Protein AF-A0A2E0QXT0-F1 (afdb_monomer_lite)

pLDDT: mean 89.44, std 15.78, range [39.28, 98.75]

Secondary structure (DSSP, 8-state):
-PPPPPHHHHHHHHHHHHHHHT------EEEEEEEETTEEEEEEEETTT--EEEEPGGGS-HHHHHTPEEP-HHHHHHHHHHHHHHHHHHHHHHHHHHHHHHHHHHHHHTTSHHHHHHHHHHHHHTTTB-TTTSSSB--EEEES-STTTTS--GGGEEEE-HHHHHHHH-TTS--------------S-PPP-

Foldseek 3Di:
DPPPQDPVNLVVVLVVVLCVVLPDPLPAWAWAWDDDPVGIWTWTARQQQRDIDTDDPVVDDPVSVVPHHHRDPVNNVVSVVVSVVSSVVSVVVVVVVVVVVVVVVLVVLCPDPVVVVLFVVQCVVVVQAAPPPSPDGFPGKDACDPPQVVNDDSVSIGGHDPVVNCCVVPVPPDDDPDPPPDDPPPDPDDDDD

Structure (mmCIF, N/CA/C/O backbone):
data_AF-A0A2E0QXT0-F1
#
_entry.id   AF-A0A2E0QXT0-F1
#
loop_
_atom_site.group_PDB
_atom_site.id
_atom_site.type_symbol
_atom_site.label_atom_id
_atom_site.label_alt_id
_atom_site.label_comp_id
_atom_site.label_asym_id
_atom_site.label_entity_id
_atom_site.label_seq_id
_atom_site.pdbx_PDB_ins_code
_atom_site.Cartn_x
_atom_site.Cartn_y
_atom_site.Cartn_z
_atom_site.occupancy
_atom_site.B_iso_or_equiv
_atom_site.auth_seq_id
_atom_site.auth_comp_id
_atom_site.auth_asym_id
_atom_site.auth_atom_id
_atom_site.pdbx_PDB_model_num
ATOM 1 N N . MET A 1 1 ? 4.577 10.330 21.788 1.00 39.88 1 MET A N 1
ATOM 2 C CA . MET A 1 1 ? 4.161 9.345 20.767 1.00 39.88 1 MET A CA 1
ATOM 3 C C . MET A 1 1 ? 4.408 9.989 19.417 1.00 39.88 1 MET A C 1
ATOM 5 O O . MET A 1 1 ? 4.049 11.152 19.277 1.00 39.88 1 MET A O 1
ATOM 9 N N . ALA A 1 2 ? 5.110 9.326 18.495 1.00 39.28 2 ALA A N 1
ATOM 10 C CA . ALA A 1 2 ? 5.308 9.876 17.153 1.00 39.28 2 ALA A CA 1
ATOM 11 C C . ALA A 1 2 ? 3.934 10.074 16.493 1.00 39.28 2 ALA A C 1
ATOM 13 O O . ALA A 1 2 ? 3.072 9.204 16.628 1.00 39.28 2 ALA A O 1
ATOM 14 N N . SER A 1 3 ? 3.707 11.225 15.854 1.00 45.31 3 SER A N 1
ATOM 15 C CA . SER A 1 3 ? 2.472 11.452 15.097 1.00 45.31 3 SER A CA 1
ATOM 16 C C . SER A 1 3 ? 2.325 10.369 14.027 1.00 45.31 3 SER A C 1
ATOM 18 O O . SER A 1 3 ? 3.321 10.076 13.359 1.00 45.31 3 SER A O 1
ATOM 20 N N . PRO A 1 4 ? 1.118 9.803 13.833 1.00 63.34 4 PRO A N 1
ATOM 21 C CA . PRO A 1 4 ? 0.853 8.911 12.714 1.00 63.34 4 PRO A CA 1
ATOM 22 C C . PRO A 1 4 ? 1.278 9.591 11.414 1.00 63.34 4 PRO A C 1
ATOM 24 O O . PRO A 1 4 ? 0.938 10.753 11.175 1.00 63.34 4 PRO A O 1
ATOM 27 N N . ILE A 1 5 ? 2.054 8.883 10.598 1.00 63.44 5 ILE A N 1
ATOM 28 C CA . ILE A 1 5 ? 2.452 9.375 9.283 1.00 63.44 5 ILE A CA 1
ATOM 29 C C . ILE A 1 5 ? 1.179 9.530 8.443 1.00 63.44 5 ILE A C 1
ATOM 31 O O . ILE A 1 5 ? 0.422 8.571 8.289 1.00 63.44 5 ILE A O 1
ATOM 35 N N . SER A 1 6 ? 0.940 10.738 7.927 1.00 75.12 6 SER A N 1
ATOM 36 C CA . SER A 1 6 ? -0.222 11.042 7.082 1.00 75.12 6 SER A CA 1
ATOM 37 C C . SER A 1 6 ? -0.248 10.142 5.834 1.00 75.12 6 SER A C 1
ATOM 39 O O . SER A 1 6 ? 0.820 9.899 5.263 1.00 75.12 6 SER A O 1
ATOM 41 N N . PRO A 1 7 ? -1.428 9.711 5.340 1.00 73.00 7 PRO A N 1
ATOM 42 C CA . PRO A 1 7 ? -1.548 8.973 4.075 1.00 73.00 7 PRO A CA 1
ATOM 43 C C . PRO A 1 7 ? -0.865 9.665 2.882 1.00 73.00 7 PRO A C 1
ATOM 45 O O . PRO A 1 7 ? -0.346 9.004 1.978 1.00 73.00 7 PRO A O 1
ATOM 48 N N . ASP A 1 8 ? -0.826 11.000 2.900 1.00 76.44 8 ASP A N 1
ATOM 49 C CA . ASP A 1 8 ? -0.147 11.810 1.885 1.00 76.44 8 ASP A CA 1
ATOM 50 C C . ASP A 1 8 ? 1.389 11.673 1.972 1.00 76.44 8 ASP A C 1
ATOM 52 O O . ASP A 1 8 ? 2.047 11.472 0.952 1.00 76.44 8 ASP A O 1
ATOM 56 N N . ASP A 1 9 ? 1.956 11.631 3.188 1.00 85.38 9 ASP A N 1
ATOM 57 C CA . ASP A 1 9 ? 3.399 11.418 3.412 1.00 85.38 9 ASP A CA 1
ATOM 58 C C . ASP A 1 9 ? 3.813 9.975 3.061 1.00 85.38 9 ASP A C 1
ATOM 60 O O . ASP A 1 9 ? 4.862 9.748 2.458 1.00 85.38 9 ASP A O 1
ATOM 64 N N . ARG A 1 10 ? 2.958 8.978 3.340 1.00 85.75 10 ARG A N 1
ATOM 65 C CA . ARG A 1 10 ? 3.192 7.581 2.914 1.00 85.75 10 ARG A CA 1
ATOM 66 C C . ARG A 1 10 ? 3.251 7.467 1.390 1.00 85.75 10 ARG A C 1
ATOM 68 O O . ARG A 1 10 ? 4.219 6.949 0.828 1.00 85.75 10 ARG A O 1
ATOM 75 N N . SER A 1 11 ? 2.257 8.036 0.711 1.00 89.12 11 SER A N 1
ATOM 76 C CA . SER A 1 11 ? 2.192 8.055 -0.753 1.00 89.12 11 SER A CA 1
ATOM 77 C C . SER A 1 11 ? 3.381 8.789 -1.375 1.00 89.12 11 SER A C 1
ATOM 79 O O . SER A 1 11 ? 3.932 8.337 -2.384 1.00 89.12 11 SER A O 1
ATOM 81 N N . GLN A 1 12 ? 3.807 9.901 -0.772 1.00 92.88 12 GLN A N 1
ATOM 82 C CA . GLN A 1 12 ? 4.983 10.645 -1.207 1.00 92.88 12 GLN A CA 1
ATOM 83 C C . GLN A 1 12 ? 6.261 9.800 -1.100 1.00 92.88 12 GLN A C 1
ATOM 85 O O . GLN A 1 12 ? 7.002 9.699 -2.079 1.00 92.88 12 GLN A O 1
ATOM 90 N N . ARG A 1 13 ? 6.486 9.113 0.026 1.00 93.25 13 ARG A N 1
ATOM 91 C CA . ARG A 1 13 ? 7.657 8.237 0.224 1.00 93.25 13 ARG A CA 1
ATOM 92 C C . ARG A 1 13 ? 7.743 7.124 -0.817 1.00 93.25 13 ARG A C 1
ATOM 94 O O . ARG A 1 13 ? 8.827 6.842 -1.333 1.00 93.25 13 ARG A O 1
ATOM 101 N N . ILE A 1 14 ? 6.611 6.501 -1.153 1.00 95.38 14 ILE A N 1
ATOM 102 C CA . ILE A 1 14 ? 6.547 5.470 -2.201 1.00 95.38 14 ILE A CA 1
ATOM 103 C C . ILE A 1 14 ? 6.935 6.070 -3.557 1.00 95.38 14 ILE A C 1
ATOM 105 O O . ILE A 1 14 ? 7.756 5.491 -4.272 1.00 95.38 14 ILE A O 1
ATOM 109 N N . ARG A 1 15 ? 6.408 7.253 -3.905 1.00 94.06 15 ARG A N 1
ATOM 110 C CA . ARG A 1 15 ? 6.761 7.951 -5.153 1.00 94.06 15 ARG A CA 1
ATOM 111 C C . ARG A 1 15 ? 8.247 8.290 -5.224 1.00 94.06 15 ARG A C 1
ATOM 113 O O . ARG A 1 15 ? 8.871 7.995 -6.236 1.00 94.06 15 ARG A O 1
ATOM 120 N N . GLU A 1 16 ? 8.819 8.851 -4.164 1.00 96.50 16 GLU A N 1
ATOM 121 C CA . GLU A 1 16 ? 10.248 9.186 -4.092 1.00 96.50 16 GLU A CA 1
ATOM 122 C C . GLU A 1 16 ? 11.140 7.947 -4.234 1.00 96.50 16 GLU A C 1
ATOM 124 O O . GLU A 1 16 ? 12.188 7.991 -4.882 1.00 96.50 16 GLU A O 1
ATOM 129 N N . LYS A 1 17 ? 10.721 6.816 -3.655 1.00 97.06 17 LYS A N 1
ATOM 130 C CA . LYS A 1 17 ? 11.425 5.540 -3.795 1.00 97.06 17 LYS A CA 1
ATOM 131 C C . LYS A 1 17 ? 11.367 5.017 -5.228 1.00 97.06 17 LYS A C 1
ATOM 133 O O . LYS A 1 17 ? 12.401 4.633 -5.766 1.00 97.06 17 LYS A O 1
ATOM 138 N N . LEU A 1 18 ? 10.193 5.048 -5.859 1.00 97.19 18 LEU A N 1
ATOM 139 C CA . LEU A 1 18 ? 10.031 4.654 -7.261 1.00 97.19 18 LEU A CA 1
ATOM 140 C C . LEU A 1 18 ? 10.832 5.550 -8.201 1.00 97.19 18 LEU A C 1
ATOM 142 O O . LEU A 1 18 ? 11.451 5.040 -9.128 1.00 97.19 18 LEU A O 1
ATOM 146 N N . GLU A 1 19 ? 10.835 6.860 -7.965 1.00 95.81 19 GLU A N 1
ATOM 147 C CA . GLU A 1 19 ? 11.625 7.805 -8.752 1.00 95.81 19 GLU A CA 1
ATOM 148 C C . GLU A 1 19 ? 13.112 7.473 -8.654 1.00 95.81 19 GLU A C 1
ATOM 150 O O . GLU A 1 19 ? 13.794 7.409 -9.665 1.00 95.81 19 GLU A O 1
ATOM 155 N N . ARG A 1 20 ? 13.608 7.160 -7.454 1.00 96.75 20 ARG A N 1
ATOM 156 C CA . ARG A 1 20 ? 15.006 6.772 -7.240 1.00 96.75 20 ARG A CA 1
ATOM 157 C C . ARG A 1 20 ? 15.366 5.442 -7.904 1.00 96.75 20 ARG A C 1
ATOM 159 O O . ARG A 1 20 ? 16.407 5.347 -8.546 1.00 96.75 20 ARG A O 1
ATOM 166 N N . GLU A 1 21 ? 14.531 4.416 -7.739 1.00 97.19 21 GLU A N 1
ATOM 167 C CA . GLU A 1 21 ? 14.777 3.070 -8.281 1.00 97.19 21 GLU A CA 1
ATOM 168 C C . GLU A 1 21 ? 14.650 3.037 -9.817 1.00 97.19 21 GLU A C 1
ATOM 170 O O . GLU A 1 21 ? 15.420 2.354 -10.494 1.00 97.19 21 GLU A O 1
ATOM 175 N N . PHE A 1 22 ? 13.723 3.817 -10.377 1.00 97.00 22 PHE A N 1
ATOM 176 C CA . PHE A 1 22 ? 13.448 3.901 -11.814 1.00 97.00 22 PHE A CA 1
ATOM 177 C C . PHE A 1 22 ? 13.893 5.237 -12.417 1.00 97.00 22 PHE A C 1
ATOM 179 O O . PHE A 1 22 ? 13.345 5.681 -13.424 1.00 97.00 22 PHE A O 1
ATOM 186 N N . HIS A 1 23 ? 14.914 5.872 -11.847 1.00 96.62 23 HIS A N 1
ATOM 187 C CA . HIS A 1 23 ? 15.527 7.041 -12.463 1.00 96.62 23 HIS A CA 1
ATOM 188 C C . HIS A 1 23 ? 16.327 6.621 -13.702 1.00 96.62 23 HIS A C 1
ATOM 190 O O . HIS A 1 23 ? 17.140 5.688 -13.641 1.00 96.62 23 HIS A O 1
ATOM 196 N N . CYS A 1 24 ? 16.151 7.322 -14.823 1.00 96.12 24 CYS A N 1
ATOM 197 C CA . CYS A 1 24 ? 16.925 7.114 -16.044 1.00 96.12 24 CYS A CA 1
ATOM 198 C C . CYS A 1 24 ? 17.524 8.435 -16.541 1.00 96.12 24 CYS A C 1
ATOM 200 O O . CYS A 1 24 ? 16.781 9.342 -16.896 1.00 96.12 24 CYS A O 1
ATOM 202 N N . SER A 1 25 ? 18.857 8.519 -16.626 1.00 96.12 25 SER A N 1
ATOM 203 C CA . SER A 1 25 ? 19.564 9.663 -17.228 1.00 96.12 25 SER A CA 1
ATOM 204 C C . SER A 1 25 ? 19.566 9.637 -18.760 1.00 96.12 25 SER A C 1
ATOM 206 O O . SER A 1 25 ? 19.989 10.595 -19.398 1.00 96.12 25 SER A O 1
ATOM 208 N N . HIS A 1 26 ? 19.080 8.544 -19.360 1.00 95.81 26 HIS A N 1
ATOM 209 C CA . HIS A 1 26 ? 19.036 8.323 -20.805 1.00 95.81 26 HIS A CA 1
ATOM 210 C C . HIS A 1 26 ? 20.395 8.448 -21.517 1.00 95.81 26 HIS A C 1
ATOM 212 O O . HIS A 1 26 ? 20.420 8.820 -22.684 1.00 95.81 26 HIS A O 1
ATOM 218 N N . GLU A 1 27 ? 21.507 8.117 -20.857 1.00 96.19 27 GLU A N 1
ATOM 219 C CA . GLU A 1 27 ? 22.852 8.145 -21.467 1.00 96.19 27 GLU A CA 1
ATOM 220 C C . GLU A 1 27 ? 23.057 7.049 -22.523 1.00 96.19 27 GLU A C 1
ATOM 222 O O . GLU A 1 27 ? 23.733 7.261 -23.526 1.00 96.19 27 GLU A O 1
ATOM 227 N N . ASP A 1 28 ? 22.437 5.886 -22.326 1.00 95.94 28 ASP A N 1
ATOM 228 C CA . ASP A 1 28 ? 22.519 4.758 -23.251 1.00 95.94 28 ASP A CA 1
ATOM 229 C C . ASP A 1 28 ? 21.403 4.847 -24.300 1.00 95.94 28 ASP A C 1
ATOM 231 O O . ASP A 1 28 ? 20.261 4.424 -24.061 1.00 95.94 28 ASP A O 1
ATOM 235 N N . ARG A 1 29 ? 21.712 5.474 -25.442 1.00 97.38 29 ARG A N 1
ATOM 236 C CA . ARG A 1 29 ? 20.793 5.652 -26.574 1.00 97.38 29 ARG A CA 1
ATOM 237 C C . ARG A 1 29 ? 21.395 5.089 -27.849 1.00 97.38 29 ARG A C 1
ATOM 239 O O . ARG A 1 29 ? 22.568 5.290 -28.139 1.00 97.38 29 ARG A O 1
ATOM 246 N N . ALA A 1 30 ? 20.543 4.465 -28.650 1.00 97.12 30 ALA A N 1
ATOM 247 C CA . ALA A 1 30 ? 20.893 3.977 -29.973 1.00 97.12 30 ALA A CA 1
ATOM 248 C C . ALA A 1 30 ? 19.961 4.575 -31.026 1.00 97.12 30 ALA A C 1
ATOM 250 O O . ALA A 1 30 ? 18.771 4.797 -30.773 1.00 97.12 30 ALA A O 1
ATOM 251 N N . VAL A 1 31 ? 20.495 4.801 -32.227 1.00 97.94 31 VAL A N 1
ATOM 252 C CA . VAL A 1 31 ? 19.670 5.089 -33.402 1.00 97.94 31 VAL A CA 1
ATOM 253 C C . VAL A 1 31 ? 18.892 3.821 -33.738 1.00 97.94 31 VAL A C 1
ATOM 255 O O . VAL A 1 31 ? 19.475 2.777 -34.024 1.00 97.94 31 VAL A O 1
ATOM 258 N N . ALA A 1 32 ? 17.570 3.916 -33.694 1.00 97.50 32 ALA A N 1
ATOM 259 C CA . ALA A 1 32 ? 16.655 2.820 -33.939 1.00 97.50 32 ALA A CA 1
ATOM 260 C C . ALA A 1 32 ? 15.709 3.120 -35.106 1.00 97.50 32 ALA A C 1
ATOM 262 O O . ALA A 1 32 ? 15.292 4.264 -35.317 1.00 97.50 32 ALA A O 1
ATOM 263 N N . VAL A 1 33 ? 15.337 2.081 -35.852 1.00 96.81 33 VAL A N 1
ATOM 264 C CA . VAL A 1 33 ? 14.449 2.151 -37.011 1.00 96.81 33 VAL A CA 1
ATOM 265 C C . VAL A 1 33 ? 13.041 1.662 -36.664 1.00 96.81 33 VAL A C 1
ATOM 267 O O . VAL A 1 33 ? 12.850 0.585 -36.100 1.00 96.81 33 VAL A O 1
ATOM 270 N N . LYS A 1 34 ? 12.033 2.467 -37.007 1.00 94.50 34 LYS A N 1
ATOM 271 C CA . LYS A 1 34 ? 10.605 2.144 -36.902 1.00 94.50 34 LYS A CA 1
ATOM 272 C C . LYS A 1 34 ? 10.030 1.944 -38.293 1.00 94.50 34 LYS A C 1
ATOM 274 O O . LYS A 1 34 ? 9.973 2.889 -39.083 1.00 94.50 34 LYS A O 1
ATOM 279 N N . GLU A 1 35 ? 9.569 0.732 -38.565 1.00 90.62 35 GLU A N 1
ATOM 280 C CA . GLU A 1 35 ? 8.867 0.405 -39.802 1.00 90.62 35 GLU A CA 1
ATOM 281 C C . GLU A 1 35 ? 7.472 1.041 -39.829 1.00 90.62 35 GLU A C 1
ATOM 283 O O . GLU A 1 35 ? 6.748 1.078 -38.829 1.00 90.62 35 GLU A O 1
ATOM 288 N N . GLN A 1 36 ? 7.089 1.566 -40.989 1.00 85.88 36 GLN A N 1
ATOM 289 C CA . GLN A 1 36 ? 5.761 2.095 -41.274 1.00 85.88 36 GLN A CA 1
ATOM 290 C C . GLN A 1 36 ? 5.284 1.584 -42.634 1.00 85.88 36 GLN A C 1
ATOM 292 O O . GLN A 1 36 ? 6.072 1.141 -43.465 1.00 85.88 36 GLN A O 1
ATOM 297 N N . LYS A 1 37 ? 3.981 1.727 -42.904 1.00 85.50 37 LYS A N 1
ATOM 298 C CA . LYS A 1 37 ? 3.381 1.336 -44.192 1.00 85.50 37 LYS A CA 1
ATOM 299 C C . LYS A 1 37 ? 4.057 1.993 -45.410 1.00 85.50 37 LYS A C 1
ATOM 301 O O . LYS A 1 37 ? 4.065 1.394 -46.475 1.00 85.50 37 LYS A O 1
ATOM 306 N N . ASN A 1 38 ? 4.637 3.189 -45.241 1.00 82.69 38 ASN A N 1
ATOM 307 C CA . ASN A 1 38 ? 5.216 4.000 -46.322 1.00 82.69 38 ASN A CA 1
ATOM 308 C C . ASN A 1 38 ? 6.738 4.216 -46.172 1.00 82.69 38 ASN A C 1
ATOM 310 O O . ASN A 1 38 ? 7.255 5.249 -46.594 1.00 82.69 38 ASN A O 1
ATOM 314 N N . GLY A 1 39 ? 7.455 3.280 -45.542 1.00 86.62 39 GLY A N 1
ATOM 315 C CA . GLY A 1 39 ? 8.910 3.337 -45.374 1.00 86.62 39 GLY A CA 1
ATOM 316 C C . GLY A 1 39 ? 9.347 3.310 -43.913 1.00 86.62 39 GLY A C 1
ATOM 317 O O . GLY A 1 39 ? 8.611 2.861 -43.036 1.00 86.62 39 GLY A O 1
ATOM 318 N N . VAL A 1 40 ? 10.558 3.791 -43.644 1.00 91.31 40 VAL A N 1
ATOM 319 C CA . VAL A 1 40 ? 11.162 3.752 -42.307 1.00 91.31 40 VAL A CA 1
ATOM 320 C C . VAL A 1 40 ? 11.286 5.141 -41.697 1.00 91.31 40 VAL A C 1
ATOM 322 O O . VAL A 1 40 ? 11.487 6.136 -42.395 1.00 91.31 40 VAL A O 1
ATOM 325 N N . ARG A 1 41 ? 11.198 5.213 -40.369 1.00 94.44 41 ARG A N 1
ATOM 326 C CA . ARG A 1 41 ? 11.587 6.394 -39.594 1.00 94.44 41 ARG A CA 1
ATOM 327 C C . ARG A 1 41 ? 12.696 6.042 -38.618 1.00 94.44 41 ARG A C 1
ATOM 329 O O . ARG A 1 41 ? 12.729 4.928 -38.111 1.00 94.44 41 ARG A O 1
ATOM 336 N N . TYR A 1 42 ? 13.547 7.013 -38.317 1.00 96.31 42 TYR A N 1
ATOM 337 C CA . TYR A 1 42 ? 14.615 6.864 -37.335 1.00 96.31 42 TYR A CA 1
ATOM 338 C C . TYR A 1 42 ? 14.234 7.560 -36.029 1.00 96.31 42 TYR A C 1
ATOM 340 O O . TYR A 1 42 ? 13.549 8.586 -36.025 1.00 96.31 42 TYR A O 1
ATOM 348 N N . CYS A 1 43 ? 14.668 6.996 -34.913 1.00 96.62 43 CYS A N 1
ATOM 349 C CA . CYS A 1 43 ? 14.508 7.567 -33.584 1.00 96.62 43 CYS A CA 1
ATOM 350 C C . CYS A 1 43 ? 15.763 7.311 -32.753 1.00 96.62 43 CYS A C 1
ATOM 352 O O . CYS A 1 43 ? 16.474 6.347 -33.005 1.00 96.62 43 CYS A O 1
ATOM 354 N N . SER A 1 44 ? 16.039 8.166 -31.775 1.00 97.38 44 SER A N 1
ATOM 355 C CA . SER A 1 44 ? 17.019 7.866 -30.735 1.00 97.38 44 SER A CA 1
ATOM 356 C C . SER A 1 44 ? 16.255 7.181 -29.615 1.00 97.38 44 SER A C 1
ATOM 358 O O . SER A 1 44 ? 15.343 7.785 -29.052 1.00 97.38 44 SER A O 1
ATOM 360 N N . GLN A 1 45 ? 16.543 5.908 -29.352 1.00 98.19 45 GLN A N 1
ATOM 361 C CA . GLN A 1 45 ? 15.864 5.121 -28.329 1.00 98.19 45 GLN A CA 1
ATOM 362 C C . GLN A 1 45 ? 16.823 4.825 -27.182 1.00 98.19 45 GLN A C 1
ATOM 364 O O . GLN A 1 45 ? 17.885 4.236 -27.387 1.00 98.19 45 GLN A O 1
ATOM 369 N N . CYS A 1 46 ? 16.414 5.170 -25.963 1.00 98.12 46 CYS A N 1
ATOM 370 C CA . CYS A 1 46 ? 17.100 4.746 -24.757 1.00 98.12 46 CYS A CA 1
ATOM 371 C C . CYS A 1 46 ? 16.986 3.229 -24.596 1.00 98.12 46 CYS A C 1
ATOM 373 O O . CYS A 1 46 ? 15.881 2.695 -24.482 1.00 98.12 46 CYS A O 1
ATOM 375 N N . GLN A 1 47 ? 18.124 2.545 -24.528 1.00 97.38 47 GLN A N 1
ATOM 376 C CA . GLN A 1 47 ? 18.170 1.086 -24.436 1.00 97.38 47 GLN A CA 1
ATOM 377 C C . GLN A 1 47 ? 17.845 0.563 -23.028 1.00 97.38 47 GLN A C 1
ATOM 379 O O . GLN A 1 47 ? 17.593 -0.624 -22.840 1.00 97.38 47 GLN A O 1
ATOM 384 N N . ARG A 1 48 ? 17.753 1.461 -22.037 1.00 96.81 48 ARG A N 1
ATOM 385 C CA . ARG A 1 48 ? 17.399 1.126 -20.651 1.00 96.81 48 ARG A CA 1
ATOM 386 C C . ARG A 1 48 ? 15.902 1.239 -20.349 1.00 96.81 48 ARG A C 1
ATOM 388 O O . ARG A 1 48 ? 15.318 0.304 -19.813 1.00 96.81 48 ARG A O 1
ATOM 395 N N . CYS A 1 49 ? 15.276 2.374 -20.663 1.00 96.69 49 CYS A N 1
ATOM 396 C CA . CYS A 1 49 ? 13.861 2.630 -20.337 1.00 96.69 49 CYS A CA 1
ATOM 397 C C . CYS A 1 49 ? 12.936 2.665 -21.562 1.00 96.69 49 CYS A C 1
ATOM 399 O O . CYS A 1 49 ? 11.720 2.787 -21.422 1.00 96.69 49 CYS A O 1
ATOM 401 N N . GLY A 1 50 ? 13.497 2.599 -22.772 1.00 96.81 50 GLY A N 1
ATOM 402 C CA . GLY A 1 50 ? 12.737 2.617 -24.018 1.00 96.81 50 GLY A CA 1
ATOM 403 C C . GLY A 1 50 ? 12.161 3.981 -24.393 1.00 96.81 50 GLY A C 1
ATOM 404 O O . GLY A 1 50 ? 11.413 4.057 -25.369 1.00 96.81 50 GLY A O 1
ATOM 405 N N . GLU A 1 51 ? 12.480 5.049 -23.651 1.00 97.12 51 GLU A N 1
ATOM 406 C CA . GLU A 1 51 ? 12.118 6.412 -24.044 1.00 97.12 51 GLU A CA 1
ATOM 407 C C . GLU A 1 51 ? 12.792 6.778 -25.361 1.00 97.12 51 GLU A C 1
ATOM 409 O O . GLU A 1 51 ? 13.953 6.429 -25.581 1.00 97.12 51 GLU A O 1
ATOM 414 N N . PHE A 1 52 ? 12.073 7.468 -26.241 1.00 97.00 52 PHE A N 1
ATOM 415 C CA . PHE A 1 52 ? 12.587 7.753 -27.569 1.00 97.00 52 PHE A CA 1
ATOM 416 C C . PHE A 1 52 ? 12.177 9.127 -28.078 1.00 97.00 52 PHE A C 1
ATOM 418 O O . PHE A 1 52 ? 11.109 9.641 -27.761 1.00 97.00 52 PHE A O 1
ATOM 425 N N . GLU A 1 53 ? 13.017 9.684 -28.940 1.00 96.50 53 GLU A N 1
ATOM 426 C CA . GLU A 1 53 ? 12.713 10.897 -29.695 1.00 96.50 53 GLU A CA 1
ATOM 427 C C . GLU A 1 53 ? 12.868 10.635 -31.193 1.00 96.50 53 GLU A C 1
ATOM 429 O O . GLU A 1 53 ? 13.689 9.822 -31.622 1.00 96.50 53 GLU A O 1
ATOM 434 N N . MET A 1 54 ? 12.054 11.297 -32.010 1.00 96.12 54 MET A N 1
ATOM 435 C CA . MET A 1 54 ? 12.107 11.124 -33.459 1.00 96.12 54 MET A CA 1
ATOM 436 C C . MET A 1 54 ? 13.288 11.897 -34.046 1.00 96.12 54 MET A C 1
ATOM 438 O O . MET A 1 54 ? 13.450 13.082 -33.768 1.00 96.12 54 MET A O 1
ATOM 442 N N . LEU A 1 55 ? 14.059 11.244 -34.915 1.00 95.88 55 LEU A N 1
ATOM 443 C CA . LEU A 1 55 ? 15.179 11.853 -35.627 1.00 95.88 55 LEU A CA 1
ATOM 444 C C . LEU A 1 55 ? 14.771 12.173 -37.065 1.00 95.88 55 LEU A C 1
ATOM 446 O O . LEU A 1 55 ? 13.983 11.454 -37.691 1.00 95.88 55 LEU A O 1
ATOM 450 N N . ARG A 1 56 ? 15.325 13.251 -37.620 1.00 94.94 56 ARG A N 1
ATOM 451 C CA . ARG A 1 56 ? 15.161 13.568 -39.041 1.00 94.94 56 ARG A CA 1
ATOM 452 C C . ARG A 1 56 ? 16.182 12.773 -39.842 1.00 94.94 56 ARG A C 1
ATOM 454 O O . ARG A 1 56 ? 17.375 12.840 -39.583 1.00 94.94 56 ARG A O 1
ATOM 461 N N . ALA A 1 57 ? 15.723 12.061 -40.868 1.00 90.75 57 ALA A N 1
ATOM 462 C CA . ALA A 1 57 ? 16.609 11.240 -41.693 1.00 90.75 57 ALA A CA 1
ATOM 463 C C . ALA A 1 57 ? 17.676 12.060 -42.447 1.00 90.75 57 ALA A C 1
ATOM 465 O O . ALA A 1 57 ? 18.719 11.512 -42.790 1.00 90.75 57 ALA A O 1
ATOM 466 N N . GLY A 1 58 ? 17.425 13.346 -42.720 1.00 92.50 58 GLY A N 1
ATOM 467 C CA . GLY A 1 58 ? 18.403 14.245 -43.346 1.00 92.50 58 GLY A CA 1
ATOM 468 C C . GLY A 1 58 ? 19.597 14.580 -42.448 1.00 92.50 58 GLY A C 1
ATOM 469 O O . GLY A 1 58 ? 20.675 14.837 -42.969 1.00 92.50 58 GLY A O 1
ATOM 470 N N . ASP A 1 59 ? 19.417 14.495 -41.128 1.00 94.62 59 ASP A N 1
ATOM 471 C CA . ASP A 1 59 ? 20.429 14.878 -40.137 1.00 94.62 59 ASP A CA 1
ATOM 472 C C . ASP A 1 59 ? 21.342 13.697 -39.753 1.00 94.62 59 ASP A C 1
ATOM 474 O O . ASP A 1 59 ? 22.325 13.880 -39.046 1.00 94.62 59 ASP A O 1
ATOM 478 N N . LEU A 1 60 ? 21.027 12.483 -40.224 1.00 94.12 60 LEU A N 1
ATOM 479 C CA . LEU A 1 60 ? 21.770 11.258 -39.924 1.00 94.12 60 LEU A CA 1
ATOM 480 C C . LEU A 1 60 ? 22.791 10.931 -41.013 1.00 94.12 60 LEU A C 1
ATOM 482 O O . LEU A 1 60 ? 22.445 10.831 -42.201 1.00 94.12 60 LEU A O 1
ATOM 486 N N . ALA A 1 61 ? 24.023 10.652 -40.592 1.00 95.94 61 ALA A N 1
ATOM 487 C CA . ALA A 1 61 ? 25.068 10.123 -41.450 1.00 95.94 61 ALA A CA 1
ATOM 488 C C . ALA A 1 61 ? 24.695 8.731 -41.985 1.00 95.94 61 ALA A C 1
ATOM 490 O O . ALA A 1 61 ? 23.927 7.969 -41.389 1.00 95.94 61 ALA A O 1
ATOM 491 N N . GLN A 1 62 ? 25.274 8.361 -43.129 1.00 93.81 62 GLN A N 1
ATOM 492 C CA . GLN A 1 62 ? 24.999 7.064 -43.749 1.00 93.81 62 GLN A CA 1
ATOM 493 C C . GLN A 1 62 ? 25.429 5.888 -42.856 1.00 93.81 62 GLN A C 1
ATOM 495 O O . GLN A 1 62 ? 24.751 4.863 -42.833 1.00 93.81 62 GLN A O 1
ATOM 500 N N . SER A 1 63 ? 26.518 6.045 -42.098 1.00 93.19 63 SER A N 1
ATOM 501 C CA . SER A 1 63 ? 26.990 5.056 -41.122 1.00 93.19 63 SER A CA 1
ATOM 502 C C . SER A 1 63 ? 26.005 4.855 -39.969 1.00 93.19 63 SER A C 1
ATOM 504 O O . SER A 1 63 ? 25.767 3.720 -39.574 1.00 93.19 63 SER A O 1
ATOM 506 N N . GLU A 1 64 ? 25.377 5.923 -39.472 1.00 94.88 64 GLU A N 1
ATOM 507 C CA . GLU A 1 64 ? 24.364 5.848 -38.409 1.00 94.88 64 GLU A CA 1
ATOM 508 C C . GLU A 1 64 ? 23.091 5.157 -38.897 1.00 94.88 64 GLU A C 1
ATOM 510 O O . GLU A 1 64 ? 22.513 4.337 -38.189 1.00 94.88 64 GLU A O 1
ATOM 515 N N . LYS A 1 65 ? 22.676 5.435 -40.139 1.00 93.94 65 LYS A N 1
ATOM 516 C CA . LYS A 1 65 ? 21.547 4.737 -40.772 1.00 93.94 65 LYS A CA 1
ATOM 517 C C . LYS A 1 65 ? 21.838 3.255 -40.976 1.00 93.94 65 LYS A C 1
ATOM 519 O O . LYS A 1 65 ? 20.952 2.437 -40.756 1.00 93.94 65 LYS A O 1
ATOM 524 N N . ALA A 1 66 ? 23.054 2.924 -41.413 1.00 93.69 66 ALA A N 1
ATOM 525 C CA . ALA A 1 66 ? 23.482 1.547 -41.637 1.00 93.69 66 ALA A CA 1
ATOM 526 C C . ALA A 1 66 ? 23.640 0.761 -40.324 1.00 93.69 66 ALA A C 1
ATOM 528 O O . ALA A 1 66 ? 23.374 -0.436 -40.302 1.00 93.69 66 ALA A O 1
ATOM 529 N N . GLY A 1 67 ? 24.044 1.431 -39.241 1.00 95.12 67 GLY A N 1
ATOM 530 C CA . GLY A 1 67 ? 24.163 0.857 -37.899 1.00 95.12 67 GLY A CA 1
ATOM 531 C C . GLY A 1 67 ? 22.884 0.919 -37.058 1.00 95.12 67 GLY A C 1
ATOM 532 O O . GLY A 1 67 ? 22.928 0.568 -35.881 1.00 95.12 67 GLY A O 1
ATOM 533 N N . ALA A 1 68 ? 21.763 1.386 -37.618 1.00 96.38 68 ALA A N 1
ATOM 534 C CA . ALA A 1 68 ? 20.518 1.525 -36.874 1.00 96.38 68 ALA A CA 1
ATOM 535 C C . ALA A 1 68 ? 19.946 0.155 -36.478 1.00 96.38 68 ALA A C 1
ATOM 537 O O . ALA A 1 68 ? 19.838 -0.753 -37.303 1.00 96.38 68 ALA A O 1
ATOM 538 N N . ILE A 1 69 ? 19.522 0.027 -35.222 1.00 96.62 69 ILE A N 1
ATOM 539 C CA . ILE A 1 69 ? 18.909 -1.200 -34.692 1.00 96.62 69 ILE A CA 1
ATOM 540 C C . ILE A 1 69 ? 17.381 -1.184 -34.867 1.00 96.62 69 ILE A C 1
ATOM 542 O O . ILE A 1 69 ? 16.794 -0.109 -34.983 1.00 96.62 69 ILE A O 1
ATOM 546 N N . PRO A 1 70 ? 16.677 -2.328 -34.858 1.00 97.25 70 PRO A N 1
ATOM 547 C CA . PRO A 1 70 ? 15.216 -2.328 -34.808 1.00 97.25 70 PRO A CA 1
ATOM 548 C C . PRO A 1 70 ? 14.694 -1.637 -33.540 1.00 97.25 70 PRO A C 1
ATOM 550 O O . PRO A 1 70 ? 15.203 -1.871 -32.447 1.00 97.25 70 PRO A O 1
ATOM 553 N N . PHE A 1 71 ? 13.658 -0.805 -33.666 1.00 97.31 71 PHE A N 1
ATOM 554 C CA . PHE A 1 71 ? 12.999 -0.198 -32.507 1.00 97.31 71 PHE A CA 1
ATOM 555 C C . PHE A 1 71 ? 12.339 -1.262 -31.622 1.00 97.31 71 PHE A C 1
ATOM 557 O O . PHE A 1 71 ? 11.386 -1.924 -32.041 1.00 97.31 71 PHE A O 1
ATOM 564 N N . ASP A 1 72 ? 12.788 -1.375 -30.371 1.00 96.56 72 ASP A N 1
ATOM 565 C CA . ASP A 1 72 ? 12.240 -2.335 -29.412 1.00 96.56 72 ASP A CA 1
ATOM 566 C C . ASP A 1 72 ? 11.196 -1.660 -28.512 1.00 96.56 72 ASP A C 1
ATOM 568 O O . ASP A 1 72 ? 11.508 -1.055 -27.483 1.00 96.56 72 ASP A O 1
ATOM 572 N N . LYS A 1 73 ? 9.914 -1.787 -28.875 1.00 93.50 73 LYS A N 1
ATOM 573 C CA . LYS A 1 73 ? 8.798 -1.342 -28.017 1.00 93.50 73 LYS A CA 1
ATOM 574 C C . LYS A 1 73 ? 8.774 -2.056 -26.656 1.00 93.50 73 LYS A C 1
ATOM 576 O O . LYS A 1 73 ? 8.299 -1.492 -25.669 1.00 93.50 73 LYS A O 1
ATOM 581 N N . GLY A 1 74 ? 9.330 -3.264 -26.597 1.00 97.50 74 GLY A N 1
ATOM 582 C CA . GLY A 1 74 ? 9.384 -4.106 -25.417 1.00 97.50 74 GLY A CA 1
ATOM 583 C C . GLY A 1 74 ? 10.258 -3.530 -24.307 1.00 97.50 74 GLY A C 1
ATOM 584 O O . GLY A 1 74 ? 9.981 -3.813 -23.146 1.00 97.50 74 GLY A O 1
ATOM 585 N N . ILE A 1 75 ? 11.260 -2.688 -24.601 1.00 97.44 75 ILE A N 1
ATOM 586 C CA . ILE A 1 75 ? 12.065 -2.033 -23.549 1.00 97.44 75 ILE A CA 1
ATOM 587 C C . ILE A 1 75 ? 11.161 -1.166 -22.670 1.00 97.44 75 ILE A C 1
ATOM 589 O O . ILE A 1 75 ? 11.156 -1.316 -21.448 1.00 97.44 75 ILE A O 1
ATOM 593 N N . LYS A 1 76 ? 10.347 -0.306 -23.298 1.00 95.69 76 LYS A N 1
ATOM 594 C CA . LYS A 1 76 ? 9.420 0.583 -22.588 1.00 95.69 76 LYS A CA 1
ATOM 595 C C . LYS A 1 76 ? 8.369 -0.240 -21.844 1.00 95.69 76 LYS A C 1
ATOM 597 O O . LYS A 1 76 ? 8.156 -0.020 -20.658 1.00 95.69 76 LYS A O 1
ATOM 602 N N . GLU A 1 77 ? 7.771 -1.236 -22.494 1.00 97.88 77 GLU A N 1
ATOM 603 C CA . GLU A 1 77 ? 6.780 -2.123 -21.864 1.00 97.88 77 GLU A CA 1
ATOM 604 C C . GLU A 1 77 ? 7.338 -2.844 -20.623 1.00 97.88 77 GLU A C 1
ATOM 606 O O . GLU A 1 77 ? 6.712 -2.813 -19.562 1.00 97.88 77 GLU A O 1
ATOM 611 N N . ARG A 1 78 ? 8.535 -3.443 -20.717 1.00 98.06 78 ARG A N 1
ATOM 612 C CA . ARG A 1 78 ? 9.202 -4.116 -19.589 1.00 98.06 78 ARG A CA 1
ATOM 613 C C . ARG A 1 78 ? 9.528 -3.136 -18.465 1.00 98.06 78 ARG A C 1
ATOM 615 O O . ARG A 1 78 ? 9.283 -3.456 -17.304 1.00 98.06 78 ARG A O 1
ATOM 622 N N . TRP A 1 79 ? 10.025 -1.946 -18.802 1.00 97.62 79 TRP A N 1
ATOM 623 C CA . TRP A 1 79 ? 10.329 -0.890 -17.838 1.00 97.62 79 TRP A CA 1
ATOM 624 C C . TRP A 1 79 ? 9.092 -0.457 -17.045 1.00 97.62 79 TRP A C 1
ATOM 626 O O . TRP A 1 79 ? 9.104 -0.480 -15.815 1.00 97.62 79 TRP A O 1
ATOM 636 N N . TRP A 1 80 ? 7.997 -0.125 -17.738 1.00 96.44 80 TRP A N 1
ATOM 637 C CA . TRP A 1 80 ? 6.738 0.259 -17.096 1.00 96.44 80 TRP A CA 1
ATOM 638 C C . TRP A 1 80 ? 6.146 -0.880 -16.275 1.00 96.44 80 TRP A C 1
ATOM 640 O O . TRP A 1 80 ? 5.728 -0.649 -15.145 1.00 96.44 80 TRP A O 1
ATOM 650 N N . LYS A 1 81 ? 6.163 -2.114 -16.793 1.00 98.25 81 LYS A N 1
ATOM 651 C CA . LYS A 1 81 ? 5.680 -3.285 -16.054 1.00 98.25 81 LYS A CA 1
ATOM 652 C C . LYS A 1 81 ? 6.464 -3.495 -14.759 1.00 98.25 81 LYS A C 1
ATOM 654 O O . LYS A 1 81 ? 5.849 -3.691 -13.715 1.00 98.25 81 LYS A O 1
ATOM 659 N N . ALA A 1 82 ? 7.794 -3.415 -14.808 1.00 98.06 82 ALA A N 1
ATOM 660 C CA . ALA A 1 82 ? 8.641 -3.538 -13.625 1.00 98.06 82 ALA A CA 1
ATOM 661 C C . ALA A 1 82 ? 8.362 -2.417 -12.613 1.00 98.06 82 ALA A C 1
ATOM 663 O O . ALA A 1 82 ? 8.171 -2.692 -11.430 1.00 98.06 82 ALA A O 1
ATOM 664 N N . ARG A 1 83 ? 8.255 -1.166 -13.081 1.00 97.88 83 ARG A N 1
ATOM 665 C CA . ARG A 1 83 ? 7.940 -0.012 -12.230 1.00 97.88 83 ARG A CA 1
ATOM 666 C C . ARG A 1 83 ? 6.571 -0.134 -11.569 1.00 97.88 83 ARG A C 1
ATOM 668 O O . ARG A 1 83 ? 6.446 0.138 -10.380 1.00 97.88 83 ARG A O 1
ATOM 675 N N . SER A 1 84 ? 5.551 -0.539 -12.320 1.00 97.56 84 SER A N 1
ATOM 676 C CA . SER A 1 84 ? 4.191 -0.717 -11.804 1.00 97.56 84 SER A CA 1
ATOM 677 C C . SER A 1 84 ? 4.088 -1.888 -10.833 1.00 97.56 84 SER A C 1
ATOM 679 O O . SER A 1 84 ? 3.448 -1.741 -9.799 1.00 97.56 84 SER A O 1
ATOM 681 N N . SER A 1 85 ? 4.751 -3.014 -11.119 1.00 98.31 85 SER A N 1
ATOM 682 C CA . SER A 1 85 ? 4.830 -4.145 -10.184 1.00 98.31 85 SER A CA 1
ATOM 683 C C . SER A 1 85 ? 5.468 -3.706 -8.873 1.00 98.31 85 SER A C 1
ATOM 685 O O . SER A 1 85 ? 4.888 -3.889 -7.811 1.00 98.31 85 SER A O 1
ATOM 687 N N . ARG A 1 86 ? 6.615 -3.021 -8.958 1.00 97.88 86 ARG A N 1
ATOM 688 C CA . ARG A 1 86 ? 7.310 -2.504 -7.783 1.00 97.88 86 ARG A CA 1
ATOM 689 C C . ARG A 1 86 ? 6.464 -1.503 -7.000 1.00 97.88 86 ARG A C 1
ATOM 691 O O . ARG A 1 86 ? 6.516 -1.494 -5.776 1.00 97.88 86 ARG A O 1
ATOM 698 N N . ALA A 1 87 ? 5.691 -0.661 -7.683 1.00 96.88 87 ALA A N 1
ATOM 699 C CA . ALA A 1 87 ? 4.758 0.242 -7.022 1.00 96.88 87 ALA A CA 1
ATOM 700 C C . ALA A 1 87 ? 3.702 -0.538 -6.228 1.00 96.88 87 ALA A C 1
ATOM 702 O O . ALA A 1 87 ? 3.492 -0.221 -5.062 1.00 96.88 87 ALA A O 1
ATOM 703 N N . GLY A 1 88 ? 3.100 -1.568 -6.835 1.00 97.06 88 GLY A N 1
ATOM 704 C CA . GLY A 1 88 ? 2.158 -2.469 -6.165 1.00 97.06 88 GLY A CA 1
ATOM 705 C C . GLY A 1 88 ? 2.748 -3.074 -4.893 1.00 97.06 88 GLY A C 1
ATOM 706 O O . GLY A 1 88 ? 2.192 -2.870 -3.819 1.00 97.06 88 GLY A O 1
ATOM 707 N N . ASP A 1 89 ? 3.936 -3.680 -4.992 1.00 98.25 89 ASP A N 1
ATOM 708 C CA . ASP A 1 89 ? 4.618 -4.292 -3.843 1.00 98.25 89 ASP A CA 1
ATOM 709 C C . ASP A 1 89 ? 4.838 -3.297 -2.692 1.00 98.25 89 ASP A C 1
ATOM 711 O O . ASP A 1 89 ? 4.691 -3.641 -1.522 1.00 98.25 89 ASP A O 1
ATOM 715 N N . LEU A 1 90 ? 5.219 -2.054 -3.010 1.00 96.94 90 LEU A N 1
ATOM 716 C CA . LEU A 1 90 ? 5.455 -1.020 -2.001 1.00 96.94 90 LEU A CA 1
ATOM 717 C C . LEU A 1 90 ? 4.161 -0.572 -1.318 1.00 96.94 90 LEU A C 1
ATOM 719 O O . LEU A 1 90 ? 4.173 -0.340 -0.112 1.00 96.94 90 LEU A O 1
ATOM 723 N N . TYR A 1 91 ? 3.064 -0.453 -2.068 1.00 95.12 91 TYR A N 1
ATOM 724 C CA . TYR A 1 91 ? 1.758 -0.127 -1.497 1.00 95.12 91 TYR A CA 1
ATOM 725 C C . TYR A 1 91 ? 1.221 -1.263 -0.624 1.00 95.12 91 TYR A C 1
ATOM 727 O O . TYR A 1 91 ? 0.683 -0.996 0.448 1.00 95.12 91 TYR A O 1
ATOM 735 N N . ASP A 1 92 ? 1.396 -2.518 -1.035 1.00 96.44 92 ASP A N 1
ATOM 736 C CA . ASP A 1 92 ? 0.977 -3.666 -0.228 1.00 96.44 92 ASP A CA 1
ATOM 737 C C . ASP A 1 92 ? 1.793 -3.770 1.068 1.00 96.44 92 ASP A C 1
ATOM 739 O O . ASP A 1 92 ? 1.217 -3.945 2.142 1.00 96.44 92 ASP A O 1
ATOM 743 N N . GLN A 1 93 ? 3.110 -3.546 0.998 1.00 95.12 93 GLN A N 1
ATOM 744 C CA . GLN A 1 93 ? 3.973 -3.475 2.183 1.00 95.12 93 GLN A CA 1
ATOM 745 C C . GLN A 1 93 ? 3.570 -2.346 3.140 1.00 95.12 93 GLN A C 1
ATOM 747 O O . GLN A 1 93 ? 3.569 -2.547 4.353 1.00 95.12 93 GLN A O 1
ATOM 752 N N . ASP A 1 94 ? 3.248 -1.158 2.625 1.00 94.38 94 ASP A N 1
ATOM 753 C CA . ASP A 1 94 ? 2.823 -0.023 3.453 1.00 94.38 94 ASP A CA 1
ATOM 754 C C . ASP A 1 94 ? 1.482 -0.298 4.151 1.00 94.38 94 ASP A C 1
ATOM 756 O O . ASP A 1 94 ? 1.361 -0.068 5.355 1.00 94.38 94 ASP A O 1
ATOM 760 N N . ARG A 1 95 ? 0.512 -0.885 3.437 1.00 92.75 95 ARG A N 1
ATOM 761 C CA . ARG A 1 95 ? -0.778 -1.311 4.007 1.00 92.75 95 ARG A CA 1
ATOM 762 C C . ARG A 1 95 ? -0.610 -2.365 5.098 1.00 92.75 95 ARG A C 1
ATOM 764 O O . ARG A 1 95 ? -1.280 -2.297 6.126 1.00 92.75 95 ARG A O 1
ATOM 771 N N . GLU A 1 96 ? 0.269 -3.342 4.889 1.00 95.56 96 GLU A N 1
ATOM 772 C CA . GLU A 1 96 ? 0.563 -4.367 5.894 1.00 95.56 96 GLU A CA 1
ATOM 773 C C . GLU A 1 96 ? 1.213 -3.757 7.142 1.00 95.56 96 GLU A C 1
ATOM 775 O O . GLU A 1 96 ? 0.831 -4.085 8.267 1.00 95.56 96 GLU A O 1
ATOM 780 N N . GLN A 1 97 ? 2.141 -2.815 6.960 1.00 93.56 97 GLN A N 1
ATOM 781 C CA . GLN A 1 97 ? 2.754 -2.083 8.067 1.00 93.56 97 GLN A CA 1
ATOM 782 C C . GLN A 1 97 ? 1.732 -1.241 8.831 1.00 93.56 97 GLN A C 1
ATOM 784 O O . GLN A 1 97 ? 1.707 -1.306 10.059 1.00 93.56 97 GLN A O 1
ATOM 789 N N . GLU A 1 98 ? 0.868 -0.499 8.133 1.00 92.44 98 GLU A N 1
ATOM 790 C CA . GLU A 1 98 ? -0.212 0.279 8.746 1.00 92.44 98 GLU A CA 1
ATOM 791 C C . GLU A 1 98 ? -1.155 -0.617 9.554 1.00 92.44 98 GLU A C 1
ATOM 793 O O . GLU A 1 98 ? -1.435 -0.331 10.720 1.00 92.44 98 GLU A O 1
ATOM 798 N N . LYS A 1 99 ? -1.584 -1.746 8.977 1.00 94.00 99 LYS A N 1
ATOM 799 C CA . LYS A 1 99 ? -2.416 -2.725 9.679 1.00 94.00 99 LYS A CA 1
ATOM 800 C C . LYS A 1 99 ? -1.714 -3.256 10.925 1.00 94.00 99 LYS A C 1
ATOM 802 O O . LYS A 1 99 ? -2.310 -3.284 11.995 1.00 94.00 99 LYS A O 1
ATOM 807 N N . ALA A 1 100 ? -0.445 -3.644 10.820 1.00 94.75 100 ALA A N 1
ATOM 808 C CA . ALA A 1 100 ? 0.308 -4.169 11.954 1.00 94.75 100 ALA A CA 1
ATOM 809 C C . ALA A 1 100 ? 0.523 -3.112 13.054 1.00 94.75 100 ALA A C 1
ATOM 811 O O . ALA A 1 100 ? 0.523 -3.439 14.241 1.00 94.75 100 ALA A O 1
ATOM 812 N N . GLU A 1 101 ? 0.724 -1.845 12.684 1.00 94.56 101 GLU A N 1
ATOM 813 C CA . GLU A 1 101 ? 0.781 -0.719 13.621 1.00 94.56 101 GLU A CA 1
ATOM 814 C C . GLU A 1 101 ? -0.553 -0.517 14.336 1.00 94.56 101 GLU A C 1
ATOM 816 O O . GLU A 1 101 ? -0.571 -0.418 15.568 1.00 94.56 101 GLU A O 1
ATOM 821 N N . PHE A 1 102 ? -1.652 -0.509 13.580 1.00 94.62 102 PHE A N 1
ATOM 822 C CA . PHE A 1 102 ? -3.001 -0.408 14.118 1.00 94.62 102 PHE A CA 1
ATOM 823 C C . PHE A 1 102 ? -3.318 -1.568 15.062 1.00 94.62 102 PHE A C 1
ATOM 825 O O . PHE A 1 102 ? -3.732 -1.320 16.189 1.00 94.62 102 PHE A O 1
ATOM 832 N N . ASP A 1 103 ? -3.053 -2.811 14.656 1.00 95.19 103 ASP A N 1
ATOM 833 C CA . ASP A 1 103 ? -3.305 -4.006 15.464 1.00 95.19 103 ASP A CA 1
ATOM 834 C C . ASP A 1 103 ? -2.539 -3.938 16.792 1.00 95.19 103 ASP A C 1
ATOM 836 O O . ASP A 1 103 ? -3.118 -4.152 17.857 1.00 95.19 103 ASP A O 1
ATOM 840 N N . ARG A 1 104 ? -1.250 -3.563 16.770 1.00 97.38 104 ARG A N 1
ATOM 841 C CA . ARG A 1 104 ? -0.454 -3.388 18.000 1.00 97.38 104 ARG A CA 1
ATOM 842 C C . ARG A 1 104 ? -1.035 -2.316 18.915 1.00 97.38 104 ARG A C 1
ATOM 844 O O . ARG A 1 104 ? -1.140 -2.528 20.124 1.00 97.38 104 ARG A O 1
ATOM 851 N N . TRP A 1 105 ? -1.386 -1.162 18.353 1.00 97.00 105 TRP A N 1
ATOM 852 C CA . TRP A 1 105 ? -1.993 -0.079 19.120 1.00 97.00 105 TRP A CA 1
ATOM 853 C C . TRP A 1 105 ? -3.346 -0.501 19.702 1.00 97.00 105 TRP A C 1
ATOM 855 O O . TRP A 1 105 ? -3.591 -0.281 20.886 1.00 97.00 105 TRP A O 1
ATOM 865 N N . TYR A 1 106 ? -4.190 -1.150 18.902 1.00 96.75 106 TYR A N 1
ATOM 866 C CA . TYR A 1 106 ? -5.529 -1.576 19.286 1.00 96.75 106 TYR A CA 1
ATOM 867 C C . TYR A 1 106 ? -5.478 -2.597 20.421 1.00 96.75 106 TYR A C 1
ATOM 869 O O . TYR A 1 106 ? -6.140 -2.413 21.440 1.00 96.75 106 TYR A O 1
ATOM 877 N N . GLN A 1 107 ? -4.611 -3.608 20.317 1.00 96.75 107 GLN A N 1
ATOM 878 C CA . GLN A 1 107 ? -4.399 -4.574 21.396 1.00 96.75 107 GLN A CA 1
ATOM 879 C C . GLN A 1 107 ? -3.930 -3.891 22.686 1.00 96.75 107 GLN A C 1
ATOM 881 O O . GLN A 1 107 ? -4.442 -4.189 23.762 1.00 96.75 107 GLN A O 1
ATOM 886 N N . SER A 1 108 ? -3.018 -2.915 22.596 1.00 97.38 108 SER A N 1
ATOM 887 C CA . SER A 1 108 ? -2.615 -2.125 23.764 1.00 97.38 108 SER A CA 1
ATOM 888 C C . SER A 1 108 ? -3.782 -1.317 24.335 1.00 97.38 108 SER A C 1
ATOM 890 O O . SER A 1 108 ? -3.940 -1.272 25.554 1.00 97.38 108 SER A O 1
ATOM 892 N N . TYR A 1 109 ? -4.597 -0.692 23.485 1.00 97.50 109 TYR A N 1
ATOM 893 C CA . TYR A 1 109 ? -5.754 0.101 23.892 1.00 97.50 109 TYR A CA 1
ATOM 894 C C . TYR A 1 109 ? -6.787 -0.737 24.662 1.00 97.50 109 TYR A C 1
ATOM 896 O O . TYR A 1 109 ? -7.259 -0.317 25.717 1.00 97.50 109 TYR A O 1
ATOM 904 N N . LEU A 1 110 ? -7.064 -1.965 24.217 1.00 97.06 110 LEU A N 1
ATOM 905 C CA . LEU A 1 110 ? -7.995 -2.869 24.903 1.00 97.06 110 LEU A CA 1
ATOM 906 C C . LEU A 1 110 ? -7.529 -3.286 26.314 1.00 97.06 110 LEU A C 1
ATOM 908 O O . LEU A 1 110 ? -8.316 -3.818 27.098 1.00 97.06 110 LEU A O 1
ATOM 912 N N . THR A 1 111 ? -6.269 -3.038 26.683 1.00 97.38 111 THR A N 1
ATOM 913 C CA . THR A 1 111 ? -5.771 -3.314 28.044 1.00 97.38 111 THR A CA 1
ATOM 914 C C . THR A 1 111 ? -5.910 -2.137 29.009 1.00 97.38 111 THR A C 1
ATOM 916 O O . THR A 1 111 ? -5.723 -2.326 30.217 1.00 97.38 111 THR A O 1
ATOM 919 N N . THR A 1 112 ? -6.245 -0.939 28.520 1.00 97.94 112 THR A N 1
ATOM 920 C CA . THR A 1 112 ? -6.191 0.283 29.330 1.00 97.94 112 THR A CA 1
ATOM 921 C C . THR A 1 112 ? -7.385 0.421 30.287 1.00 97.94 112 THR A C 1
ATOM 923 O O . THR A 1 112 ? -8.451 -0.166 30.060 1.00 97.94 112 THR A O 1
ATOM 926 N N . PRO A 1 113 ? -7.252 1.203 31.379 1.00 98.25 113 PRO A N 1
ATOM 927 C CA . PRO A 1 113 ? -8.367 1.489 32.282 1.00 98.25 113 PRO A CA 1
ATOM 928 C C . PRO A 1 113 ? -9.562 2.154 31.587 1.00 98.25 113 PRO A C 1
ATOM 930 O O . PRO A 1 113 ? -10.707 1.853 31.917 1.00 98.25 113 PRO A O 1
ATOM 933 N N . GLU A 1 114 ? -9.317 3.029 30.611 1.00 97.25 114 GLU A N 1
ATOM 934 C CA . GLU A 1 114 ? -10.362 3.764 29.892 1.00 97.25 114 GLU A CA 1
ATOM 935 C C . GLU A 1 114 ? -11.265 2.814 29.103 1.00 97.25 114 GLU A C 1
ATOM 937 O O . GLU A 1 114 ? -12.489 2.940 29.164 1.00 97.25 114 GLU A O 1
ATOM 942 N N . TRP A 1 115 ? -10.678 1.834 28.406 1.00 98.31 115 TRP A N 1
ATOM 943 C CA . TRP A 1 115 ? -11.453 0.803 27.720 1.00 98.31 115 TRP A CA 1
ATOM 944 C C . TRP A 1 115 ? -12.262 -0.043 28.707 1.00 98.31 115 TRP A C 1
ATOM 946 O O . TRP A 1 115 ? -13.451 -0.268 28.488 1.00 98.31 115 TRP A O 1
ATOM 956 N N . ARG A 1 116 ? -11.660 -0.461 29.831 1.00 98.06 116 ARG A N 1
ATOM 957 C CA . ARG A 1 116 ? -12.362 -1.242 30.869 1.00 98.06 116 ARG A CA 1
ATOM 958 C C . ARG A 1 116 ? -13.596 -0.512 31.400 1.00 98.06 116 ARG A C 1
ATOM 960 O O . ARG A 1 116 ? -14.652 -1.123 31.520 1.00 98.06 116 ARG A O 1
ATOM 967 N N . ILE A 1 117 ? -13.488 0.795 31.644 1.00 98.25 117 ILE A N 1
ATOM 968 C CA . ILE A 1 117 ? -14.616 1.630 32.085 1.00 98.25 117 ILE A CA 1
ATOM 969 C C . ILE A 1 117 ? -15.744 1.626 31.044 1.00 98.25 117 ILE A C 1
ATOM 971 O O . ILE A 1 117 ? -16.907 1.436 31.406 1.00 98.25 117 ILE A O 1
ATOM 975 N N . LYS A 1 118 ? -15.422 1.805 29.756 1.00 98.31 118 LYS A N 1
ATOM 976 C CA . LYS A 1 118 ? -16.422 1.776 28.673 1.00 98.31 118 LYS A CA 1
ATOM 977 C C . LYS A 1 118 ? -17.067 0.400 28.544 1.00 98.31 118 LYS A C 1
ATOM 979 O O . LYS A 1 118 ? -18.292 0.309 28.504 1.00 98.31 118 LYS A O 1
ATOM 984 N N . ARG A 1 119 ? -16.258 -0.663 28.549 1.00 98.38 119 ARG A N 1
ATOM 985 C CA . ARG A 1 119 ? -16.720 -2.055 28.510 1.00 98.38 119 ARG A CA 1
ATOM 986 C C . ARG A 1 119 ? -17.716 -2.336 29.634 1.00 98.38 119 ARG A C 1
ATOM 988 O O . ARG A 1 119 ? -18.806 -2.837 29.374 1.00 98.38 119 ARG A O 1
ATOM 995 N N . ASP A 1 120 ? -17.377 -1.970 30.866 1.00 98.50 120 ASP A N 1
ATOM 996 C CA . ASP A 1 120 ? -18.251 -2.189 32.019 1.00 98.50 120 ASP A CA 1
ATOM 997 C C . ASP A 1 120 ? -19.545 -1.369 31.927 1.00 98.50 120 ASP A C 1
ATOM 999 O O . ASP A 1 120 ? -20.606 -1.857 32.313 1.00 98.50 120 ASP A O 1
ATOM 1003 N N . ALA A 1 121 ? -19.491 -0.141 31.401 1.00 98.56 121 ALA A N 1
ATOM 1004 C CA . ALA A 1 121 ? -20.681 0.681 31.186 1.00 98.56 121 ALA A CA 1
ATOM 1005 C C . ALA A 1 121 ? -21.641 0.059 30.156 1.00 98.56 121 ALA A C 1
ATOM 1007 O O . ALA A 1 121 ? -22.850 0.048 30.387 1.00 98.56 121 ALA A O 1
ATOM 1008 N N . VAL A 1 122 ? -21.117 -0.497 29.058 1.00 98.69 122 VAL A N 1
ATOM 1009 C CA . VAL A 1 122 ? -21.914 -1.179 28.022 1.00 98.69 122 VAL A CA 1
ATOM 1010 C C . VAL A 1 122 ? -22.561 -2.451 28.573 1.00 98.69 122 VAL A C 1
ATOM 1012 O O . VAL A 1 122 ? -23.767 -2.636 28.425 1.00 98.69 122 VAL A O 1
ATOM 1015 N N . LEU A 1 123 ? -21.801 -3.283 29.293 1.00 98.69 123 LEU A N 1
ATOM 1016 C CA . LEU A 1 123 ? -22.344 -4.493 29.922 1.00 98.69 123 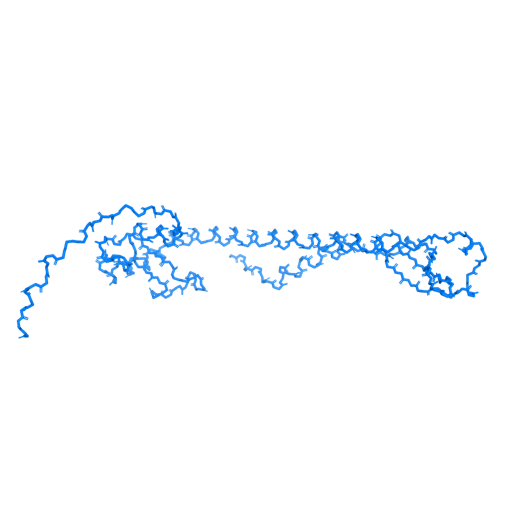LEU A CA 1
ATOM 1017 C C . LEU A 1 123 ? -23.436 -4.167 30.952 1.00 98.69 123 LEU A C 1
ATOM 1019 O O . LEU A 1 123 ? -24.469 -4.834 30.989 1.00 98.69 123 LEU A O 1
ATOM 1023 N N . LYS A 1 124 ? -23.242 -3.115 31.760 1.00 98.50 124 LYS A N 1
ATOM 1024 C CA . LYS A 1 124 ? -24.246 -2.649 32.729 1.00 98.50 124 LYS A CA 1
ATOM 1025 C C . LYS A 1 124 ? -25.495 -2.091 32.052 1.00 98.50 124 LYS A C 1
ATOM 1027 O O . LYS A 1 124 ? -26.591 -2.397 32.509 1.00 98.50 124 LYS A O 1
ATOM 1032 N N . ARG A 1 125 ? -25.349 -1.312 30.971 1.00 98.38 125 ARG A N 1
ATOM 1033 C CA . ARG A 1 125 ? -26.477 -0.805 30.164 1.00 98.38 125 ARG A CA 1
ATOM 1034 C C . ARG A 1 125 ? -27.368 -1.952 29.694 1.00 98.38 125 ARG A C 1
ATOM 1036 O O . ARG A 1 125 ? -28.582 -1.851 29.803 1.00 98.38 125 ARG A O 1
ATOM 1043 N N . ALA A 1 126 ? -26.756 -3.029 29.211 1.00 98.38 126 ALA A N 1
ATOM 1044 C CA . ALA A 1 126 ? -27.459 -4.213 28.732 1.00 98.38 126 ALA A CA 1
ATOM 1045 C C . ALA A 1 126 ? -27.964 -5.135 29.861 1.00 98.38 126 ALA A C 1
ATOM 1047 O O . ALA A 1 126 ? -28.482 -6.213 29.587 1.00 98.38 126 ALA A O 1
ATOM 1048 N N . GLY A 1 127 ? -27.770 -4.781 31.139 1.00 98.38 127 GLY A N 1
ATOM 1049 C CA . GLY A 1 127 ? -28.123 -5.654 32.263 1.00 98.38 127 GLY A CA 1
ATOM 1050 C C . GLY A 1 127 ? -27.390 -7.001 32.237 1.00 98.38 127 GLY A C 1
ATOM 1051 O O . GLY A 1 127 ? -27.901 -7.986 32.759 1.00 98.38 127 GLY A O 1
ATOM 1052 N N . HIS A 1 128 ? -26.210 -7.059 31.610 1.00 98.44 128 HIS A N 1
ATOM 1053 C CA . HIS A 1 128 ? -25.488 -8.292 31.291 1.00 98.44 128 HIS A CA 1
ATOM 1054 C C . HIS A 1 128 ? -26.272 -9.300 30.426 1.00 98.44 128 HIS A C 1
ATOM 1056 O O . HIS A 1 128 ? -25.907 -10.474 30.406 1.00 98.44 128 HIS A O 1
ATOM 1062 N N . MET A 1 129 ? -27.302 -8.880 29.691 1.00 98.62 129 MET A N 1
ATOM 1063 C CA . MET A 1 129 ? -27.969 -9.703 28.679 1.00 98.62 129 MET A CA 1
ATOM 1064 C C . MET A 1 129 ? -27.311 -9.494 27.310 1.00 98.62 129 MET A C 1
ATOM 1066 O O . MET A 1 129 ? -26.974 -8.367 26.956 1.00 98.62 129 MET A O 1
ATOM 1070 N N . CYS A 1 130 ? -27.095 -10.567 26.544 1.00 98.69 130 CYS A N 1
ATOM 1071 C CA . CYS A 1 130 ? -26.585 -10.461 25.177 1.00 98.69 130 CYS A CA 1
ATOM 1072 C C . CYS A 1 130 ? -27.599 -9.742 24.281 1.00 98.69 130 CYS A C 1
ATOM 1074 O O . CYS A 1 130 ? -28.701 -10.238 24.094 1.00 98.69 130 CYS A O 1
ATOM 1076 N N . GLU A 1 131 ? -27.202 -8.623 23.674 1.00 98.12 131 GLU A N 1
ATOM 1077 C CA . GLU A 1 131 ? -28.050 -7.810 22.786 1.00 98.12 131 GLU A CA 1
ATOM 1078 C C . GLU A 1 131 ? -28.249 -8.446 21.390 1.00 98.12 131 GLU A C 1
ATOM 1080 O O . GLU A 1 131 ? -29.078 -7.971 20.623 1.00 98.12 131 GLU A O 1
ATOM 1085 N N . GLY A 1 132 ? -27.508 -9.513 21.058 1.00 96.50 132 GLY A N 1
ATOM 1086 C CA . GLY A 1 132 ? -27.650 -10.269 19.806 1.00 96.50 132 GLY A CA 1
ATOM 1087 C C . GLY A 1 132 ? -28.708 -11.370 19.892 1.00 96.50 132 GLY A C 1
ATOM 1088 O O . GLY A 1 132 ? -29.709 -11.325 19.185 1.00 96.50 132 GLY A O 1
ATOM 1089 N N . CYS A 1 133 ? -28.505 -12.355 20.775 1.00 97.50 133 CYS A N 1
ATOM 1090 C CA . CYS A 1 133 ? -29.424 -13.492 20.905 1.00 97.50 133 CYS A CA 1
ATOM 1091 C C . CYS A 1 133 ? -30.512 -13.312 21.969 1.00 97.50 133 CYS A C 1
ATOM 1093 O O . CYS A 1 133 ? -31.486 -14.054 21.946 1.00 97.50 133 CYS A O 1
ATOM 1095 N N . LEU A 1 134 ? -30.334 -12.405 22.940 1.00 97.75 134 LEU A N 1
ATOM 1096 C CA . LEU A 1 134 ? -31.206 -12.242 24.118 1.00 97.75 134 LEU A CA 1
ATOM 1097 C C . LEU A 1 134 ? -31.394 -13.511 24.979 1.00 97.75 134 LEU A C 1
ATOM 1099 O O . LEU A 1 134 ? -32.237 -13.530 25.872 1.00 97.75 134 LEU A O 1
ATOM 1103 N N . LYS A 1 135 ? -30.601 -14.564 24.738 1.00 96.88 135 LYS A N 1
ATOM 1104 C CA . LYS A 1 135 ? -30.658 -15.845 25.462 1.00 96.88 135 LYS A CA 1
ATOM 1105 C C . LYS A 1 135 ? -29.588 -15.935 26.551 1.00 96.88 135 LYS A C 1
ATOM 1107 O O . LYS A 1 135 ? -29.859 -16.353 27.674 1.00 96.88 135 LYS A O 1
ATOM 1112 N N . TRP A 1 136 ? -28.358 -15.546 26.216 1.00 97.75 136 TRP A N 1
ATOM 1113 C CA . TRP A 1 136 ? -27.179 -15.777 27.051 1.00 97.75 136 TRP A CA 1
ATOM 1114 C C . TRP A 1 136 ? -26.673 -14.508 27.732 1.00 97.75 136 TRP A C 1
ATOM 1116 O O . TRP A 1 136 ? -26.893 -13.386 27.273 1.00 97.75 136 TRP A O 1
ATOM 1126 N N . LYS A 1 137 ? -25.914 -14.690 28.816 1.00 98.25 137 LYS A N 1
ATOM 1127 C CA . LYS A 1 137 ? -25.236 -13.588 29.503 1.00 98.25 137 LYS A CA 1
ATOM 1128 C C . LYS A 1 137 ? -24.208 -12.928 28.578 1.00 98.25 137 LYS A C 1
ATOM 1130 O O . LYS A 1 137 ? -23.348 -13.609 28.021 1.00 98.25 137 LYS A O 1
ATOM 1135 N N . ALA A 1 138 ? -24.243 -11.603 28.476 1.00 98.50 138 ALA A N 1
ATOM 1136 C CA . ALA A 1 138 ? -23.194 -10.833 27.825 1.00 98.50 138 ALA A CA 1
ATOM 1137 C C . ALA A 1 138 ? -21.912 -10.846 28.668 1.00 98.50 138 ALA A C 1
ATOM 1139 O O . ALA A 1 138 ? -21.890 -10.410 29.828 1.00 98.50 138 ALA A O 1
ATOM 1140 N N . THR A 1 139 ? -20.836 -11.333 28.065 1.00 97.94 139 THR A N 1
ATOM 1141 C CA . THR A 1 139 ? -19.490 -11.403 28.649 1.00 97.94 139 THR A CA 1
ATOM 1142 C C . THR A 1 139 ? -18.494 -10.543 27.880 1.00 97.94 139 THR A C 1
ATOM 1144 O O . THR A 1 139 ? -17.425 -10.223 28.405 1.00 97.94 139 THR A O 1
ATOM 1147 N N . GLU A 1 140 ? -18.852 -10.105 26.676 1.00 98.00 140 GLU A N 1
ATOM 1148 C CA . GLU A 1 140 ? -17.982 -9.387 25.757 1.00 98.00 140 GLU A CA 1
ATOM 1149 C C . GLU A 1 140 ? -18.667 -8.133 25.210 1.00 98.00 140 GLU A C 1
ATOM 1151 O O . GLU A 1 140 ? -19.878 -7.938 25.344 1.00 98.00 140 GLU A O 1
ATOM 1156 N N . VAL A 1 141 ? -17.860 -7.242 24.637 1.00 98.12 141 VAL A N 1
ATOM 1157 C CA . VAL A 1 141 ? -18.333 -6.025 23.979 1.00 98.12 141 VAL A CA 1
ATOM 1158 C C . VAL A 1 141 ? -17.740 -5.988 22.583 1.00 98.12 141 VAL A C 1
ATOM 1160 O O . VAL A 1 141 ? -16.519 -5.993 22.430 1.00 98.12 141 VAL A O 1
ATOM 1163 N N . HIS A 1 142 ? -18.610 -5.930 21.584 1.00 97.75 142 HIS A N 1
ATOM 1164 C CA . HIS A 1 142 ? -18.243 -5.866 20.180 1.00 97.75 142 HIS A CA 1
ATOM 1165 C C . HIS A 1 142 ? -18.308 -4.419 19.672 1.00 97.75 142 HIS A C 1
ATOM 1167 O O . HIS A 1 142 ? -19.194 -3.654 20.061 1.00 97.75 142 HIS A O 1
ATOM 1173 N N . HIS A 1 143 ? -17.371 -4.042 18.802 1.00 97.62 143 HIS A N 1
ATOM 1174 C CA . HIS A 1 143 ? -17.367 -2.738 18.140 1.00 97.62 143 HIS A CA 1
ATOM 1175 C C . HIS A 1 143 ? -18.210 -2.796 16.866 1.00 97.62 143 HIS A C 1
ATOM 1177 O O . HIS A 1 143 ? -17.819 -3.450 15.909 1.00 97.62 143 HIS A O 1
ATOM 1183 N N . LEU A 1 144 ? -19.307 -2.040 16.805 1.00 96.50 144 LEU A N 1
ATOM 1184 C CA . LEU A 1 144 ? -20.127 -1.915 15.590 1.00 96.50 144 LEU A CA 1
ATOM 1185 C C . LEU A 1 144 ? -19.422 -1.106 14.493 1.00 96.50 144 LEU A C 1
ATOM 1187 O O . LEU A 1 144 ? -19.738 -1.208 13.310 1.00 96.50 144 LEU A O 1
ATOM 1191 N N . THR A 1 145 ? -18.480 -0.252 14.888 1.00 95.12 145 THR A N 1
ATOM 1192 C CA . THR A 1 145 ? -17.661 0.534 13.973 1.00 95.12 145 THR A CA 1
ATOM 1193 C C . THR A 1 145 ? -16.300 0.832 14.586 1.00 95.12 145 THR A C 1
ATOM 1195 O O . THR A 1 145 ? -16.176 1.092 15.782 1.00 95.12 145 THR A O 1
ATOM 1198 N N . TYR A 1 146 ? -15.272 0.853 1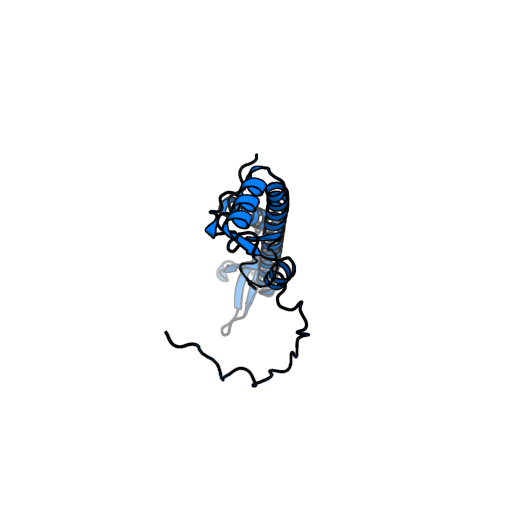3.742 1.00 95.00 146 TYR A N 1
ATOM 1199 C CA . TYR A 1 146 ? -13.905 1.205 14.128 1.00 95.00 146 TYR A CA 1
ATOM 1200 C C . TYR A 1 146 ? -13.550 2.666 13.806 1.00 95.00 146 TYR A C 1
ATOM 1202 O O . TYR A 1 146 ? -12.463 3.120 14.150 1.00 95.00 146 TYR A O 1
ATOM 1210 N N . VAL A 1 147 ? -14.466 3.444 13.205 1.00 94.56 147 VAL A N 1
ATOM 1211 C CA . VAL A 1 147 ? -14.214 4.833 12.756 1.00 94.56 147 VAL A CA 1
ATOM 1212 C C . VAL A 1 147 ? -13.746 5.753 13.891 1.00 94.56 147 VAL A C 1
ATOM 1214 O O . VAL A 1 147 ? -12.971 6.679 13.661 1.00 94.56 147 VAL A O 1
ATOM 1217 N N . ARG A 1 148 ? -14.213 5.514 15.122 1.00 94.56 148 ARG A N 1
ATOM 1218 C CA . ARG A 1 148 ? -13.881 6.310 16.317 1.00 94.56 148 ARG A CA 1
ATOM 1219 C C . ARG A 1 148 ? -13.149 5.504 17.390 1.00 94.56 148 ARG A C 1
ATOM 1221 O O . ARG A 1 148 ? -13.195 5.889 18.553 1.00 94.56 148 ARG A O 1
ATOM 1228 N N . VAL A 1 149 ? -12.498 4.397 17.042 1.00 94.75 149 VAL A N 1
ATOM 1229 C CA . VAL A 1 149 ? -11.790 3.553 18.020 1.00 94.75 149 VAL A CA 1
ATOM 1230 C C . VAL A 1 149 ? -10.832 4.381 18.898 1.00 94.75 149 VAL A C 1
ATOM 1232 O O . VAL A 1 149 ? -10.147 5.284 18.418 1.00 94.75 149 VAL A O 1
ATOM 1235 N N . GLY A 1 150 ? -10.845 4.155 20.215 1.00 94.31 150 GLY A N 1
ATOM 1236 C CA . GLY A 1 150 ? -10.170 4.991 21.219 1.00 94.31 150 GLY A CA 1
ATOM 1237 C C . GLY A 1 150 ? -11.017 6.161 21.749 1.00 94.31 150 GLY A C 1
ATOM 1238 O O . GLY A 1 150 ? -10.814 6.633 22.871 1.00 94.31 150 GLY A O 1
ATOM 1239 N N . ARG A 1 151 ? -12.006 6.621 20.977 1.00 95.88 151 ARG A N 1
ATOM 1240 C CA . ARG A 1 151 ? -12.962 7.697 21.305 1.00 95.88 151 ARG A CA 1
ATOM 1241 C C . ARG A 1 151 ? -14.402 7.281 20.985 1.00 95.88 151 ARG A C 1
ATOM 1243 O O . ARG A 1 151 ? -15.214 8.112 20.578 1.00 95.88 151 ARG A O 1
ATOM 1250 N N . GLU A 1 152 ? -14.692 5.994 21.120 1.00 96.94 152 GLU A N 1
ATOM 1251 C CA . GLU A 1 152 ? -15.998 5.429 20.798 1.00 96.94 152 GLU A CA 1
ATOM 1252 C C . GLU A 1 152 ? -17.057 6.024 21.719 1.00 96.94 152 GLU A C 1
ATOM 1254 O O . GLU A 1 152 ? -16.821 6.284 22.906 1.00 96.94 152 GLU A O 1
ATOM 1259 N N . MET A 1 153 ? -18.247 6.215 21.166 1.00 97.50 153 MET A N 1
ATOM 1260 C CA . MET A 1 153 ? -19.430 6.455 21.977 1.00 97.50 153 MET A CA 1
ATOM 1261 C C . MET A 1 153 ? -19.991 5.107 22.432 1.00 97.50 153 MET A C 1
ATOM 1263 O O . MET A 1 153 ? -19.791 4.094 21.771 1.00 97.50 153 MET A O 1
ATOM 1267 N N . LEU A 1 154 ? -20.727 5.058 23.547 1.00 97.69 154 LEU A N 1
ATOM 1268 C CA . LEU A 1 154 ? -21.235 3.772 24.052 1.00 97.69 154 LEU A CA 1
ATOM 1269 C C . LEU A 1 154 ? -22.181 3.068 23.067 1.00 97.69 154 LEU A C 1
ATOM 1271 O O . LEU A 1 154 ? -22.322 1.855 23.136 1.00 97.69 154 LEU A O 1
ATOM 1275 N N . PHE A 1 155 ? -22.832 3.802 22.163 1.00 96.88 155 PHE A N 1
ATOM 1276 C CA . PHE A 1 155 ? -23.669 3.218 21.111 1.00 96.88 155 PHE A CA 1
ATOM 1277 C C . PHE A 1 155 ? -22.867 2.659 19.924 1.00 96.88 155 PHE A C 1
ATOM 1279 O O . PHE A 1 155 ? -23.437 1.961 19.099 1.00 96.88 155 PHE A O 1
ATOM 1286 N N . ASP A 1 156 ? -21.560 2.932 19.835 1.00 97.88 156 ASP A N 1
ATOM 1287 C CA . ASP A 1 156 ? -20.662 2.267 18.876 1.00 97.88 156 ASP A CA 1
ATOM 1288 C C . ASP A 1 156 ? -20.326 0.835 19.327 1.00 97.88 156 ASP A C 1
ATOM 1290 O O . ASP A 1 156 ? -19.612 0.108 18.637 1.00 97.88 156 ASP A O 1
ATOM 1294 N N . LEU A 1 157 ? -20.817 0.448 20.508 1.00 98.44 157 LEU A N 1
ATOM 1295 C CA . LEU A 1 157 ? -20.494 -0.774 21.217 1.00 98.44 157 LEU A CA 1
ATOM 1296 C C . LEU A 1 157 ? -21.771 -1.543 21.575 1.00 98.44 157 LEU A C 1
ATOM 1298 O O . LEU A 1 157 ? -22.754 -0.967 22.060 1.00 98.44 157 LEU A O 1
ATOM 1302 N N . VAL A 1 158 ? -21.718 -2.860 21.404 1.00 98.44 158 VAL A N 1
ATOM 1303 C CA . VAL A 1 158 ? -22.816 -3.782 21.712 1.00 98.44 158 VAL A CA 1
ATOM 1304 C C . VAL A 1 158 ? -22.342 -4.876 22.670 1.00 98.44 158 VAL A C 1
ATOM 1306 O O . VAL A 1 158 ? -21.246 -5.413 22.517 1.00 98.44 158 VAL A O 1
ATOM 1309 N N . ALA A 1 159 ? -23.140 -5.181 23.690 1.00 98.75 159 ALA A N 1
ATOM 1310 C CA . ALA A 1 159 ? -22.888 -6.239 24.659 1.00 98.75 159 ALA A CA 1
ATOM 1311 C C . ALA A 1 159 ? -23.320 -7.593 24.082 1.00 98.75 159 ALA A C 1
ATOM 1313 O O . ALA A 1 159 ? -24.488 -7.794 23.748 1.00 98.75 159 ALA A O 1
ATOM 1314 N N . VAL A 1 160 ? -22.400 -8.549 23.992 1.00 98.62 160 VAL A N 1
ATOM 1315 C CA . VAL A 1 160 ? -22.658 -9.862 23.382 1.00 98.62 160 VAL A CA 1
ATOM 1316 C C . VAL A 1 160 ? -22.126 -11.005 24.244 1.00 98.62 160 VAL A C 1
ATOM 1318 O O . VAL A 1 160 ? -21.242 -10.818 25.084 1.00 98.62 160 VAL A O 1
ATOM 1321 N N . CYS A 1 161 ? -22.716 -12.193 24.095 1.00 98.31 161 CYS A N 1
ATOM 1322 C CA . CYS A 1 161 ? -22.117 -13.423 24.606 1.00 98.31 161 CYS A CA 1
ATOM 1323 C C . CYS A 1 161 ? -20.969 -13.863 23.687 1.00 98.31 161 CYS A C 1
ATOM 1325 O O . CYS A 1 161 ? -20.871 -13.401 22.551 1.00 98.31 161 CYS A O 1
ATOM 1327 N N . GLU A 1 162 ? -20.130 -14.776 24.172 1.00 96.81 162 GLU A N 1
ATOM 1328 C CA . GLU A 1 162 ? -18.984 -15.296 23.414 1.00 96.81 162 GLU A CA 1
ATOM 1329 C C . G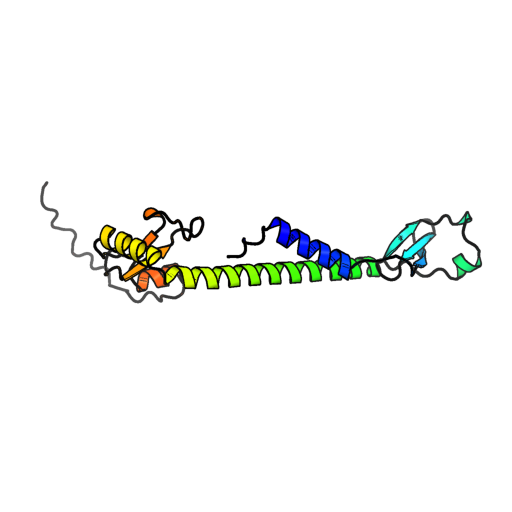LU A 1 162 ? -19.394 -15.928 22.071 1.00 96.81 162 GLU A C 1
ATOM 1331 O O . GLU A 1 162 ? -18.713 -15.737 21.067 1.00 96.81 162 GLU A O 1
ATOM 1336 N N . ILE A 1 163 ? -20.529 -16.638 22.037 1.00 95.75 163 ILE A N 1
ATOM 1337 C CA . ILE A 1 163 ? -21.040 -17.303 20.828 1.00 95.75 163 ILE A CA 1
ATOM 1338 C C . ILE A 1 163 ? -21.381 -16.258 19.762 1.00 95.75 163 ILE A C 1
ATOM 1340 O O . ILE A 1 163 ? -20.781 -16.261 18.691 1.00 95.75 163 ILE A O 1
ATOM 1344 N N . CYS A 1 164 ? -22.246 -15.292 20.094 1.00 96.94 164 CYS A N 1
ATOM 1345 C CA . CYS A 1 164 ? -22.590 -14.214 19.168 1.00 96.94 164 CYS A CA 1
ATOM 1346 C C . CYS A 1 164 ? -21.366 -13.367 18.794 1.00 96.94 164 CYS A C 1
ATOM 1348 O O . CYS A 1 164 ? -21.268 -12.900 17.668 1.00 96.94 164 CYS A O 1
ATOM 1350 N N . HIS A 1 165 ? -20.418 -13.146 19.712 1.00 96.62 165 HIS A N 1
ATOM 1351 C CA . HIS A 1 165 ? -19.206 -12.398 19.385 1.00 96.62 165 HIS A CA 1
ATOM 1352 C C . HIS A 1 165 ? -18.354 -13.116 18.333 1.00 96.62 165 HIS A C 1
ATOM 1354 O O . HIS A 1 165 ? -17.854 -12.469 17.413 1.00 96.62 165 HIS A O 1
ATOM 1360 N N . ARG A 1 166 ? -18.219 -14.442 18.447 1.00 95.06 166 ARG A N 1
ATOM 1361 C CA . ARG A 1 166 ? -17.521 -15.280 17.469 1.00 95.06 166 ARG A CA 1
ATOM 1362 C C . ARG A 1 166 ? -18.231 -15.280 16.120 1.00 95.06 166 ARG A C 1
ATOM 1364 O O . ARG A 1 166 ? -17.572 -15.020 15.124 1.00 95.06 166 ARG A O 1
ATOM 1371 N N . GLU A 1 167 ? -19.549 -15.471 16.106 1.00 94.38 167 GLU A N 1
ATOM 1372 C CA . GLU A 1 167 ? -20.377 -15.417 14.890 1.00 94.38 167 GLU A CA 1
ATOM 1373 C C . GLU A 1 167 ? -20.235 -14.089 14.140 1.00 94.38 167 GLU A C 1
ATOM 1375 O O . GLU A 1 167 ? -20.200 -14.067 12.915 1.00 94.38 167 GLU A O 1
ATOM 1380 N N . ILE A 1 168 ? -20.120 -12.966 14.856 1.00 94.12 168 ILE A N 1
ATOM 1381 C CA . ILE A 1 168 ? -19.936 -11.664 14.205 1.00 94.12 168 ILE A CA 1
ATOM 1382 C C . ILE A 1 168 ? -18.568 -11.566 13.504 1.00 94.12 168 ILE A C 1
ATOM 1384 O O . ILE A 1 168 ? -18.470 -10.940 12.448 1.00 94.12 168 ILE A O 1
ATOM 1388 N N . HIS A 1 169 ? -17.508 -12.150 14.075 1.00 91.06 169 HIS A N 1
ATOM 1389 C CA . HIS A 1 169 ? -16.170 -12.140 13.459 1.00 91.06 169 HIS A CA 1
ATOM 1390 C C . HIS A 1 169 ? -15.992 -13.219 12.390 1.00 91.06 169 HIS A C 1
ATOM 1392 O O . HIS A 1 169 ? -15.213 -13.020 11.459 1.00 91.06 169 HIS A O 1
ATOM 1398 N N . ASP A 1 170 ? -16.687 -14.342 12.536 1.00 90.00 170 ASP A N 1
ATOM 1399 C CA . ASP A 1 170 ? -16.584 -15.515 11.676 1.00 90.00 170 ASP A CA 1
ATOM 1400 C C . ASP A 1 170 ? -17.972 -16.164 11.494 1.00 90.00 170 ASP A C 1
ATOM 1402 O O . ASP A 1 170 ? -18.304 -17.145 12.171 1.00 90.00 170 ASP A O 1
ATOM 1406 N N . PRO A 1 171 ? -18.823 -15.599 10.619 1.00 78.69 171 PRO A N 1
ATOM 1407 C CA . PRO A 1 171 ? -20.200 -16.060 10.439 1.00 78.69 171 PRO A CA 1
ATOM 1408 C C . PRO A 1 171 ? -20.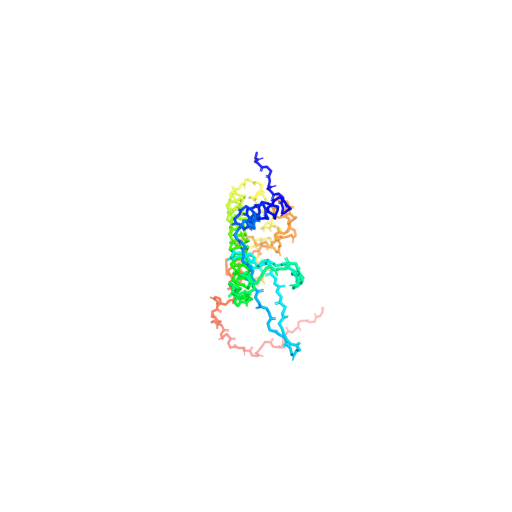300 -17.462 9.827 1.00 78.69 171 PRO A C 1
ATOM 1410 O O . PRO A 1 171 ? -21.344 -18.096 9.944 1.00 78.69 171 PRO A O 1
ATOM 1413 N N . ASP A 1 172 ? -19.221 -17.964 9.221 1.00 78.69 172 ASP A N 1
ATOM 1414 C CA . ASP A 1 172 ? -19.164 -19.302 8.627 1.00 78.69 172 ASP A CA 1
ATOM 1415 C C . ASP A 1 172 ? -18.737 -20.382 9.648 1.00 78.69 172 ASP A C 1
ATOM 1417 O O . ASP A 1 172 ? -18.681 -21.565 9.315 1.00 78.69 172 ASP A O 1
ATOM 1421 N N . SER A 1 173 ? -18.429 -20.001 10.897 1.00 65.25 173 SER A N 1
ATOM 1422 C CA . SER A 1 173 ? -17.854 -20.903 11.912 1.00 65.25 173 SER A CA 1
ATOM 1423 C C . SER A 1 173 ? -18.852 -21.737 12.723 1.00 65.25 173 SER A C 1
ATOM 1425 O O . SER A 1 173 ? -18.419 -22.517 13.576 1.00 65.25 173 SER A O 1
ATOM 1427 N N . VAL A 1 174 ? -20.163 -21.601 12.494 1.00 57.19 174 VAL A N 1
ATOM 1428 C CA . VAL A 1 174 ? -21.193 -22.289 13.293 1.00 57.19 174 VAL A CA 1
ATOM 1429 C C . VAL A 1 174 ? -22.058 -23.176 12.397 1.00 57.19 174 VAL A C 1
ATOM 1431 O O . VAL A 1 174 ? -22.908 -22.690 11.653 1.00 57.19 174 VAL A O 1
ATOM 1434 N N . GLU A 1 175 ? -21.835 -24.493 12.465 1.00 57.31 175 GLU A N 1
ATOM 1435 C CA . GLU A 1 175 ? -22.798 -25.478 11.963 1.00 57.31 175 GLU A CA 1
ATOM 1436 C C . GLU A 1 175 ? -24.067 -25.392 12.827 1.00 57.31 175 GLU A C 1
ATOM 1438 O O . GLU A 1 175 ? -23.998 -25.394 14.057 1.00 57.31 175 GLU A O 1
ATOM 1443 N N . GLN A 1 176 ? -25.220 -25.235 12.174 1.00 51.66 176 GLN A N 1
ATOM 1444 C CA . GLN A 1 176 ? -26.530 -25.115 12.814 1.00 51.66 176 GLN A CA 1
ATOM 1445 C C . GLN A 1 176 ? -26.977 -26.480 13.352 1.00 51.66 176 GLN A C 1
ATOM 1447 O O . GLN A 1 176 ? -27.772 -27.166 12.717 1.00 51.66 176 GLN A O 1
ATOM 1452 N N . ASP A 1 177 ? -26.483 -26.873 14.520 1.00 49.75 177 ASP A N 1
ATOM 1453 C CA . ASP A 1 177 ? -27.144 -27.895 15.327 1.00 49.75 177 ASP A CA 1
ATOM 1454 C C . ASP A 1 177 ? -28.207 -27.189 16.164 1.00 49.75 177 ASP A C 1
ATOM 1456 O O . ASP A 1 177 ? -27.864 -26.618 17.188 1.00 49.75 177 ASP A O 1
ATOM 1460 N N . ASP A 1 178 ? -29.449 -27.153 15.673 1.00 47.81 178 ASP A N 1
ATOM 1461 C CA . ASP A 1 178 ? -30.691 -26.992 16.448 1.00 47.81 178 ASP A CA 1
ATOM 1462 C C . ASP A 1 178 ? -31.889 -27.203 15.487 1.00 47.81 178 ASP A C 1
ATOM 1464 O O . ASP A 1 178 ? -32.685 -26.299 15.219 1.00 47.81 178 ASP A O 1
ATOM 1468 N N . GLU A 1 179 ? -32.041 -28.420 14.945 1.00 47.44 179 GLU A N 1
ATOM 1469 C CA . GLU A 1 179 ? -33.372 -28.939 14.589 1.00 47.44 179 GLU A CA 1
ATOM 1470 C C . GLU A 1 179 ? -34.136 -29.200 15.901 1.00 47.44 179 GLU A C 1
ATOM 1472 O O . GLU A 1 179 ? -34.331 -30.339 16.321 1.00 47.44 179 GLU A O 1
ATOM 1477 N N . GLU A 1 180 ? -34.545 -28.136 16.595 1.00 48.38 180 GLU A N 1
ATOM 1478 C C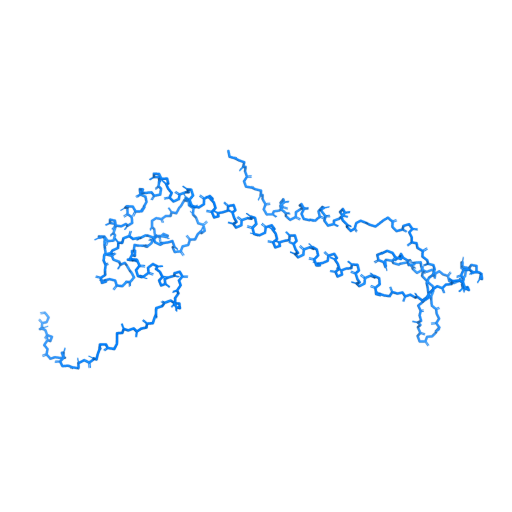A . GLU A 1 180 ? -35.607 -28.250 17.591 1.00 48.38 180 GLU A CA 1
ATOM 1479 C C . GLU A 1 180 ? -36.925 -28.217 16.813 1.00 48.38 180 GLU A C 1
ATOM 1481 O O . GLU A 1 180 ? -37.424 -27.173 16.389 1.00 48.38 180 GLU A O 1
ATOM 1486 N N . GLU A 1 181 ? -37.388 -29.429 16.513 1.00 45.41 181 GLU A N 1
ATOM 1487 C CA . GLU A 1 181 ? -38.659 -29.783 15.897 1.00 45.41 181 GLU A CA 1
ATOM 1488 C C . GLU A 1 181 ? -39.764 -28.823 16.367 1.00 45.41 181 GLU A C 1
ATOM 1490 O O . GLU A 1 181 ? -40.157 -28.807 17.533 1.00 45.41 181 GLU A O 1
ATOM 1495 N N . TRP A 1 182 ? -40.224 -27.965 15.456 1.00 49.06 182 TRP A N 1
ATOM 1496 C CA . TRP A 1 182 ? -41.318 -27.032 15.702 1.00 49.06 182 TRP A CA 1
ATOM 1497 C C . TRP A 1 182 ? -42.581 -27.824 16.081 1.00 49.06 182 TRP A C 1
ATOM 1499 O O . TRP A 1 182 ? -43.249 -28.383 15.211 1.00 49.06 182 TRP A O 1
ATOM 1509 N N . ASP A 1 183 ? -42.888 -27.894 17.381 1.00 49.12 183 ASP A N 1
ATOM 1510 C CA . ASP A 1 183 ? -44.154 -28.414 17.901 1.00 49.12 183 ASP A CA 1
ATOM 1511 C C . ASP A 1 183 ? -45.246 -27.336 17.736 1.00 49.12 183 ASP A C 1
ATOM 1513 O O . ASP A 1 183 ? -45.181 -26.296 18.400 1.00 49.12 183 ASP A O 1
ATOM 1517 N N . PRO A 1 184 ? -46.270 -27.548 16.886 1.00 41.00 184 PRO A N 1
ATOM 1518 C CA . PRO A 1 184 ? -47.322 -26.566 16.635 1.00 41.00 184 PRO A CA 1
ATOM 1519 C C . PRO A 1 184 ? -48.357 -26.454 17.769 1.00 41.00 184 PRO A C 1
ATOM 1521 O O . PRO A 1 184 ? -49.395 -25.826 17.576 1.00 41.00 184 PRO A O 1
ATOM 1524 N N . SER A 1 185 ? -48.167 -27.101 18.924 1.00 48.75 185 SER A N 1
ATOM 1525 C CA . SER A 1 185 ? -49.254 -27.310 19.894 1.00 48.75 185 SER A CA 1
ATOM 1526 C C . SER A 1 185 ? -49.597 -26.132 20.827 1.00 48.75 185 SER A C 1
ATOM 1528 O O . SER A 1 185 ? -50.472 -26.283 21.678 1.00 48.75 185 SER A O 1
ATOM 1530 N N . TRP A 1 186 ? -48.981 -24.953 20.677 1.00 49.06 186 TRP A N 1
ATOM 1531 C CA . TRP A 1 186 ? -49.123 -23.822 21.619 1.00 49.06 186 TRP A CA 1
ATOM 1532 C C . TRP A 1 186 ? -49.866 -22.586 21.068 1.00 49.06 186 TRP A C 1
ATOM 1534 O O . TRP A 1 186 ? -49.499 -21.455 21.380 1.00 49.06 186 TRP A O 1
ATOM 1544 N N . ASP A 1 187 ? -50.935 -22.779 20.291 1.00 51.22 187 ASP A N 1
ATOM 1545 C CA . ASP A 1 187 ? -51.742 -21.672 19.735 1.00 51.22 187 ASP A CA 1
ATOM 1546 C C . ASP A 1 187 ? -53.065 -21.357 20.472 1.00 51.22 187 ASP A C 1
ATOM 1548 O O . ASP A 1 187 ? -53.825 -20.520 19.995 1.00 51.22 187 ASP A O 1
ATOM 1552 N N . ASP A 1 188 ? -53.369 -21.943 21.640 1.00 53.16 188 ASP A N 1
ATOM 1553 C CA . ASP A 1 188 ? -54.758 -21.896 22.150 1.00 53.16 188 ASP A CA 1
ATOM 1554 C C . ASP A 1 188 ? -55.059 -21.161 23.467 1.00 53.16 188 ASP A C 1
ATOM 1556 O O . ASP A 1 188 ? -56.216 -21.171 23.879 1.00 53.16 188 ASP A O 1
ATOM 1560 N N . GLU A 1 189 ? -54.140 -20.426 24.108 1.00 52.66 189 GLU A N 1
ATOM 1561 C CA . GLU A 1 189 ? -54.545 -19.565 25.245 1.00 52.66 189 GLU A CA 1
ATOM 1562 C C . GLU A 1 189 ? -53.860 -18.189 25.269 1.00 52.66 189 GLU A C 1
ATOM 1564 O O . GLU A 1 189 ? -52.959 -17.908 26.059 1.00 52.66 189 GLU A O 1
ATOM 1569 N N . ALA A 1 190 ? -54.358 -17.274 24.431 1.00 47.03 190 ALA A N 1
ATOM 1570 C CA . ALA A 1 190 ? -54.180 -15.838 24.639 1.00 47.03 190 ALA A CA 1
ATOM 1571 C C . ALA A 1 190 ? -55.175 -15.341 25.714 1.00 47.03 190 ALA A C 1
ATOM 1573 O O . ALA A 1 190 ? -56.389 -15.452 25.508 1.00 47.03 190 ALA A O 1
ATOM 1574 N N . PRO A 1 191 ? -54.727 -14.775 26.853 1.00 49.19 191 PRO A N 1
ATOM 1575 C CA . PRO A 1 191 ? -55.644 -14.205 27.831 1.00 49.19 191 PRO A CA 1
ATOM 1576 C C . PRO A 1 191 ? -56.269 -12.906 27.289 1.00 49.19 191 PRO A C 1
ATOM 1578 O O . PRO A 1 191 ? -55.600 -12.144 26.584 1.00 49.19 191 PRO A O 1
ATOM 1581 N N . PRO A 1 192 ? -57.550 -12.633 27.599 1.00 60.59 192 PRO A N 1
ATOM 1582 C CA . PRO A 1 192 ? -58.214 -11.422 27.145 1.00 60.59 192 PRO A CA 1
ATOM 1583 C C . PRO 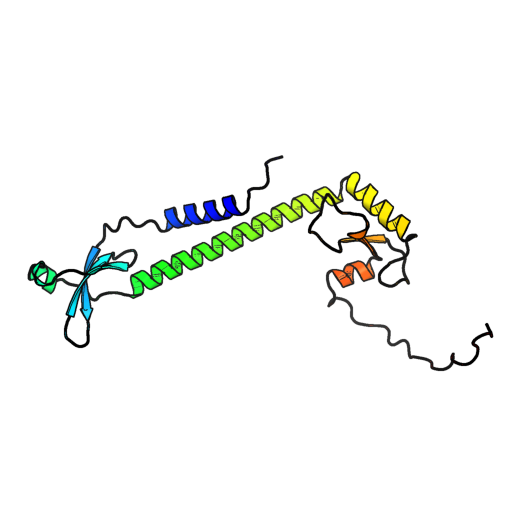A 1 192 ? -57.606 -10.191 27.833 1.00 60.59 192 PRO A C 1
ATOM 1585 O O . PRO A 1 192 ? -57.312 -10.237 29.026 1.00 60.59 192 PRO A O 1
ATOM 1588 N N . PHE A 1 193 ? -57.439 -9.144 27.020 1.00 63.69 193 PHE A N 1
ATOM 1589 C CA . PHE A 1 193 ? -56.948 -7.782 27.286 1.00 63.69 193 PHE A CA 1
ATOM 1590 C C . PHE A 1 193 ? -56.883 -7.296 28.741 1.00 63.69 193 PHE A C 1
ATOM 1592 O O . PHE A 1 193 ? -57.922 -7.339 29.439 1.00 63.69 193 PHE A O 1
#

Radius of gyration: 33.11 Å; chains: 1; bounding box: 85×45×79 Å

Sequence (193 aa):
MASPISPDDRSQRIREKLEREFHCSHEDRAVAVKEQKNGVRYCSQCQRCGEFEMLRAGDLAQSEKAGAIPFDKGIKERWWKARSSRAGDLYDQDREQEKAEFDRWYQSYLTTPEWRIKRDAVLKRAGHMCEGCLKWKATEVHHLTYVRVGREMLFDLVAVCEICHREIHDPDSVEQDDEEEWDPSWDDEAPPF